Protein AF-A0A6H5J079-F1 (afdb_monomer)

Radius of gyration: 36.98 Å; Cα contacts (8 Å, |Δi|>4): 69; chains: 1; bounding box: 85×87×98 Å

Structure (mmCIF, N/CA/C/O backbone):
data_AF-A0A6H5J079-F1
#
_entry.id   AF-A0A6H5J079-F1
#
loop_
_atom_site.group_PDB
_atom_site.id
_atom_site.type_symbol
_atom_site.label_atom_id
_atom_site.label_alt_id
_atom_site.label_comp_id
_atom_site.label_asym_id
_atom_site.label_entity_id
_atom_site.label_seq_id
_atom_site.pdbx_PDB_ins_code
_atom_site.Cartn_x
_atom_site.Cartn_y
_atom_site.Cartn_z
_atom_site.occupancy
_atom_site.B_iso_or_equiv
_atom_site.auth_seq_id
_atom_site.auth_comp_id
_atom_site.auth_asym_id
_atom_site.auth_atom_id
_atom_site.pdbx_PDB_model_num
ATOM 1 N N . MET A 1 1 ? 3.735 47.997 16.582 1.00 57.50 1 MET A N 1
ATOM 2 C CA . MET A 1 1 ? 2.254 47.882 16.625 1.00 57.50 1 MET A CA 1
ATOM 3 C C . MET A 1 1 ? 1.592 47.635 15.259 1.00 57.50 1 MET A C 1
ATOM 5 O O . MET A 1 1 ? 0.984 46.585 15.095 1.00 57.50 1 MET A O 1
ATOM 9 N N . LYS A 1 2 ? 1.710 48.516 14.246 1.00 65.25 2 LYS A N 1
ATOM 10 C CA . LYS A 1 2 ? 1.003 48.336 12.948 1.00 65.25 2 LYS A CA 1
ATOM 11 C C . LYS A 1 2 ? 1.439 47.095 12.139 1.00 65.25 2 LYS A C 1
ATOM 13 O O . LYS A 1 2 ? 0.600 46.456 11.513 1.00 65.25 2 LYS A O 1
ATOM 18 N N . LYS A 1 3 ? 2.722 46.709 12.196 1.00 67.12 3 LYS A N 1
ATOM 19 C CA . LYS A 1 3 ? 3.236 45.495 11.524 1.00 67.12 3 LYS A CA 1
ATOM 20 C C . LYS A 1 3 ? 2.693 44.194 12.140 1.00 67.12 3 LYS A C 1
ATOM 22 O O . LYS A 1 3 ? 2.337 43.286 11.398 1.00 67.12 3 LYS A O 1
ATOM 27 N N . LEU A 1 4 ? 2.525 44.156 13.466 1.00 76.06 4 LEU A N 1
ATOM 28 C CA . LEU A 1 4 ? 2.004 42.988 14.188 1.00 76.06 4 LEU A CA 1
ATOM 29 C C . LEU A 1 4 ? 0.531 42.715 13.833 1.00 76.06 4 LEU A C 1
ATOM 31 O O . LEU A 1 4 ? 0.163 41.592 13.505 1.00 76.06 4 LEU A O 1
ATOM 35 N N . LYS A 1 5 ? -0.294 43.773 13.768 1.00 87.94 5 LYS A N 1
ATOM 36 C CA . LYS A 1 5 ? -1.701 43.664 13.341 1.00 87.94 5 LYS A CA 1
ATOM 37 C C . LYS A 1 5 ? -1.841 43.169 11.893 1.00 87.94 5 LYS A C 1
ATOM 39 O O . LYS A 1 5 ? -2.791 42.456 11.580 1.00 87.94 5 LYS A O 1
ATOM 44 N N . LYS A 1 6 ? -0.890 43.507 11.011 1.00 87.19 6 LYS A N 1
ATOM 45 C CA . LYS A 1 6 ? -0.885 43.042 9.612 1.00 87.19 6 LYS A CA 1
ATOM 46 C C . LYS A 1 6 ? -0.548 41.550 9.505 1.00 87.19 6 LYS A C 1
ATOM 48 O O . LYS A 1 6 ? -1.212 40.848 8.748 1.00 87.19 6 LYS A O 1
ATOM 53 N N . GLN A 1 7 ? 0.415 41.057 10.288 1.00 85.69 7 GLN A N 1
ATOM 54 C CA . GLN A 1 7 ? 0.739 39.624 10.341 1.00 85.69 7 GLN A CA 1
ATOM 55 C C . GLN A 1 7 ? -0.399 38.791 10.944 1.00 85.69 7 GLN A C 1
ATOM 57 O O . GLN A 1 7 ? -0.754 37.753 10.389 1.00 85.69 7 GLN A O 1
ATOM 62 N N . GLN A 1 8 ? -1.041 39.275 12.010 1.00 87.88 8 GLN A N 1
ATOM 63 C CA . GLN A 1 8 ? -2.153 3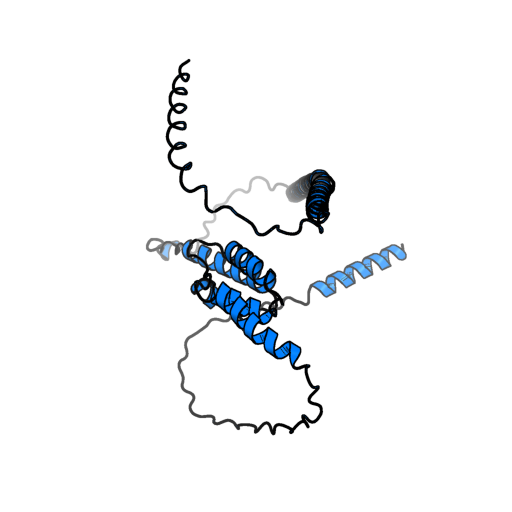8.562 12.645 1.00 87.88 8 GLN A CA 1
ATOM 64 C C . GLN A 1 8 ? -3.369 38.432 11.709 1.00 87.88 8 GLN A C 1
ATOM 66 O O . GLN A 1 8 ? -3.991 37.373 11.640 1.00 87.88 8 GLN A O 1
ATOM 71 N N . LYS A 1 9 ? -3.653 39.467 10.903 1.00 85.31 9 LYS A N 1
ATOM 72 C CA . LYS A 1 9 ? -4.731 39.431 9.900 1.00 85.31 9 LYS A CA 1
ATOM 73 C C . LYS A 1 9 ? -4.442 38.446 8.755 1.00 85.31 9 LYS A C 1
ATOM 75 O O . LYS A 1 9 ? -5.361 37.790 8.275 1.00 85.31 9 LYS A O 1
ATOM 80 N N . GLN A 1 10 ? -3.177 38.293 8.349 1.00 85.12 10 GLN A N 1
ATOM 81 C CA . GLN A 1 10 ? -2.785 37.310 7.328 1.00 85.12 10 GLN A CA 1
ATOM 82 C C . GLN A 1 10 ? -2.876 35.862 7.834 1.00 85.12 10 GLN A C 1
ATOM 84 O O . GLN A 1 10 ? -3.265 34.977 7.073 1.00 85.12 10 GLN A O 1
ATOM 89 N N . LEU A 1 11 ? -2.575 35.620 9.113 1.00 78.94 11 LEU A N 1
ATOM 90 C CA . LEU A 1 11 ? -2.734 34.304 9.743 1.00 78.94 11 LEU A CA 1
ATOM 91 C C . LEU A 1 11 ? -4.209 33.889 9.846 1.00 78.94 11 LEU A C 1
ATOM 93 O O . LEU A 1 11 ? -4.550 32.771 9.462 1.00 78.94 11 LEU A O 1
ATOM 97 N N . GLN A 1 12 ? -5.097 34.803 10.253 1.00 79.81 12 GLN A N 1
ATOM 98 C CA . GLN A 1 12 ? -6.540 34.525 10.290 1.00 79.81 12 GLN A CA 1
ATOM 99 C C . GLN A 1 12 ? -7.116 34.247 8.893 1.00 79.81 12 GLN A C 1
ATOM 101 O O . GLN A 1 12 ? -7.921 33.335 8.722 1.00 79.81 12 GLN A O 1
ATOM 106 N N . GLN A 1 13 ? -6.655 34.964 7.862 1.00 77.38 13 GLN A N 1
ATOM 107 C CA . GLN A 1 13 ? -7.138 34.754 6.495 1.00 77.38 13 GLN A CA 1
ATOM 108 C C . GLN A 1 13 ? -6.711 33.396 5.907 1.00 77.38 13 GLN A C 1
ATOM 110 O O . GLN A 1 13 ? -7.455 32.813 5.117 1.00 77.38 13 GLN A O 1
ATOM 115 N N . LYS A 1 14 ? -5.552 32.855 6.314 1.00 70.94 14 LYS A N 1
ATOM 116 C CA . LYS A 1 14 ? -5.128 31.501 5.922 1.00 70.94 14 LYS A CA 1
ATOM 117 C C . LYS A 1 14 ? -5.949 30.409 6.615 1.00 70.94 14 LYS A C 1
ATOM 119 O O . LYS A 1 14 ? -6.278 29.418 5.970 1.00 70.94 14 LYS A O 1
ATOM 124 N N . GLN A 1 15 ? -6.349 30.606 7.874 1.00 69.94 15 GLN A N 1
ATOM 125 C CA . GLN A 1 15 ? -7.169 29.626 8.599 1.00 69.94 15 GLN A CA 1
ATOM 126 C C . GLN A 1 15 ? -8.599 29.510 8.046 1.00 69.94 15 GLN A C 1
ATOM 128 O O . GLN A 1 15 ? -9.138 28.407 7.991 1.00 69.94 15 GLN A O 1
ATOM 133 N N . CYS A 1 16 ? -9.190 30.596 7.532 1.00 66.12 16 CYS A N 1
ATOM 134 C CA . CYS A 1 16 ? -10.531 30.538 6.936 1.00 66.12 16 CYS A CA 1
ATOM 135 C C . CYS A 1 16 ? -10.587 29.784 5.594 1.00 66.12 16 CYS A C 1
ATOM 137 O O . CYS A 1 16 ? -11.640 29.264 5.238 1.00 66.12 16 CYS A O 1
ATOM 139 N N . ARG A 1 17 ? -9.473 29.677 4.853 1.00 54.88 17 ARG A N 1
ATOM 140 C CA . ARG A 1 17 ? -9.434 28.923 3.584 1.00 54.88 17 ARG A CA 1
ATOM 141 C C . ARG A 1 17 ? -9.309 27.410 3.769 1.00 54.88 17 ARG A C 1
ATOM 143 O O . ARG A 1 17 ? -9.678 26.676 2.864 1.00 54.88 17 ARG A O 1
ATOM 150 N N . SER A 1 18 ? -8.855 26.939 4.931 1.00 52.38 18 SER A N 1
ATOM 151 C CA . SER A 1 18 ? -8.667 25.502 5.178 1.00 52.38 18 SER A CA 1
ATOM 152 C C . SER A 1 18 ? -9.947 24.762 5.584 1.00 52.38 18 SER A C 1
ATOM 154 O O . SER A 1 18 ? -9.935 23.538 5.659 1.00 52.38 18 SER A O 1
ATOM 156 N N . ARG A 1 19 ? -11.043 25.476 5.873 1.00 49.09 19 ARG A N 1
ATOM 157 C CA . ARG A 1 19 ? -12.254 24.901 6.487 1.00 49.09 19 ARG A CA 1
ATOM 158 C C . ARG A 1 19 ? -13.436 24.741 5.519 1.00 49.09 19 ARG A C 1
ATOM 160 O O . ARG A 1 19 ? -14.513 24.348 5.944 1.00 49.09 19 ARG A O 1
ATOM 167 N N . ALA A 1 20 ? -13.238 25.019 4.228 1.00 47.94 20 ALA A N 1
ATOM 168 C CA . ALA A 1 20 ? -14.285 24.964 3.200 1.00 47.94 20 ALA A CA 1
ATOM 169 C C . ALA A 1 20 ? -14.305 23.657 2.370 1.00 47.94 20 ALA A C 1
ATOM 171 O O . ALA A 1 20 ? -14.994 23.600 1.359 1.00 47.94 20 ALA A O 1
ATOM 172 N N . GLY A 1 21 ? -13.557 22.619 2.765 1.00 49.97 21 GLY A N 1
ATOM 173 C CA . GLY A 1 21 ? -13.346 21.412 1.949 1.00 49.97 21 GLY A CA 1
ATOM 174 C C . GLY A 1 21 ? -13.838 20.086 2.535 1.00 49.97 21 GLY A C 1
ATOM 175 O O . GLY A 1 21 ? -13.385 19.048 2.072 1.00 49.97 21 GLY A O 1
ATOM 176 N N . PHE A 1 22 ? -14.707 20.079 3.551 1.00 43.41 22 PHE A N 1
ATOM 177 C CA . PHE A 1 22 ? -15.207 18.825 4.134 1.00 43.41 22 PHE A CA 1
ATOM 178 C C . PHE A 1 22 ? -16.724 18.889 4.344 1.00 43.41 22 PHE A C 1
ATOM 180 O O . PHE A 1 22 ? -17.221 19.139 5.441 1.00 43.41 22 PHE A O 1
ATOM 187 N N . VAL A 1 23 ? -17.466 18.720 3.248 1.00 46.00 23 VAL A N 1
ATOM 188 C CA . VAL A 1 23 ? -18.895 18.396 3.292 1.00 46.00 23 VAL A CA 1
ATOM 189 C C . VAL A 1 23 ? -18.983 16.888 3.500 1.00 46.00 23 VAL A C 1
ATOM 191 O O . VAL A 1 23 ? -18.760 16.109 2.579 1.00 46.00 23 VAL A O 1
ATOM 194 N N . VAL A 1 24 ? -19.249 16.484 4.740 1.00 47.09 24 VAL A N 1
ATOM 195 C CA . VAL A 1 24 ? -19.566 15.100 5.098 1.00 47.09 24 VAL A CA 1
ATOM 196 C C . VAL A 1 24 ? -20.945 14.784 4.530 1.00 47.09 24 VAL A C 1
ATOM 198 O O . VAL A 1 24 ? -21.949 15.320 4.998 1.00 47.09 24 VAL A O 1
ATOM 201 N N . GLY A 1 25 ? -20.982 13.935 3.504 1.00 43.00 25 GLY A N 1
ATOM 202 C CA . GLY A 1 25 ? -22.205 13.298 3.035 1.00 43.00 25 GLY A CA 1
ATOM 203 C C . GLY A 1 25 ? -22.755 12.391 4.131 1.00 43.00 25 GLY A C 1
ATOM 204 O O . GLY A 1 25 ? -22.114 11.427 4.542 1.00 43.00 25 GLY A O 1
ATOM 205 N N . THR A 1 26 ? -23.935 12.729 4.629 1.00 44.62 26 THR A N 1
ATOM 206 C CA . THR A 1 26 ? -24.733 11.899 5.522 1.00 44.62 26 THR A CA 1
ATOM 207 C C . THR A 1 26 ? -25.231 10.676 4.754 1.00 44.62 26 THR A C 1
ATOM 209 O O . THR A 1 26 ? -25.984 10.795 3.791 1.00 44.62 26 THR A O 1
ATOM 212 N N . VAL A 1 27 ? -24.807 9.479 5.168 1.00 47.72 27 VAL A N 1
ATOM 213 C CA . VAL A 1 27 ? -25.347 8.219 4.644 1.00 47.72 27 VAL A CA 1
ATOM 214 C C . VAL A 1 27 ? -26.742 8.027 5.231 1.00 47.72 27 VAL A C 1
ATOM 216 O O . VAL A 1 27 ? -26.915 7.723 6.412 1.00 47.72 27 VAL A O 1
ATOM 219 N N . GLY A 1 28 ? -27.744 8.276 4.392 1.00 40.62 28 GLY A N 1
ATOM 220 C CA . GLY A 1 28 ? -29.142 7.983 4.652 1.00 40.62 28 GLY A CA 1
ATOM 221 C C . GLY A 1 28 ? -29.410 6.480 4.602 1.00 40.62 28 GLY A C 1
ATOM 222 O O . GLY A 1 28 ? -29.143 5.816 3.606 1.00 40.62 28 GLY A O 1
ATOM 223 N N . ARG A 1 29 ? -29.938 5.981 5.720 1.00 42.78 29 ARG A N 1
ATOM 224 C CA . ARG A 1 29 ? -30.977 4.952 5.871 1.00 42.78 29 ARG A CA 1
ATOM 225 C C . ARG A 1 29 ? -31.496 4.370 4.534 1.00 42.78 29 ARG A C 1
ATOM 227 O O . ARG A 1 29 ? -32.332 4.986 3.882 1.00 42.78 29 ARG A O 1
ATOM 234 N N . VAL A 1 30 ? -31.041 3.170 4.167 1.00 43.56 30 VAL A N 1
ATOM 235 C CA . VAL A 1 30 ? -31.645 2.369 3.089 1.00 43.56 30 VAL A CA 1
ATOM 236 C C . VAL A 1 30 ? -32.846 1.638 3.681 1.00 43.56 30 VAL A C 1
ATOM 238 O O . VAL A 1 30 ? -32.690 0.677 4.430 1.00 43.56 30 VAL A O 1
ATOM 241 N N . GLY A 1 31 ? -34.033 2.176 3.408 1.00 37.47 31 GLY A N 1
ATOM 242 C CA . GLY A 1 31 ? -35.308 1.489 3.564 1.00 37.47 31 GLY A CA 1
ATOM 243 C C . GLY A 1 31 ? -35.706 0.851 2.238 1.00 37.47 31 GLY A C 1
ATOM 244 O O . GLY A 1 31 ? -35.466 1.418 1.173 1.00 37.47 31 GLY A O 1
ATOM 245 N N . GLU A 1 32 ? -36.272 -0.344 2.346 1.00 51.03 32 GLU A N 1
ATOM 246 C CA . GLU A 1 32 ? -36.963 -1.093 1.304 1.00 51.03 32 GLU A CA 1
ATOM 247 C C . GLU A 1 32 ? -37.939 -0.222 0.508 1.00 51.03 32 GLU A C 1
ATOM 249 O O . GLU A 1 32 ? -38.788 0.435 1.099 1.00 51.03 32 GLU A O 1
ATOM 254 N N . GLU A 1 33 ? -37.892 -0.306 -0.823 1.00 47.03 33 GLU A N 1
ATOM 255 C CA . GLU A 1 33 ? -39.103 -0.223 -1.643 1.00 47.03 33 GLU A CA 1
ATOM 256 C C . GLU A 1 33 ? -38.846 -0.819 -3.034 1.00 47.03 33 GLU A C 1
ATOM 258 O O . GLU A 1 33 ? -38.151 -0.265 -3.885 1.00 47.03 33 GLU A O 1
ATOM 263 N N . TYR A 1 34 ? -39.416 -2.006 -3.246 1.00 47.12 34 TYR A N 1
ATOM 264 C CA . TYR A 1 34 ? -39.642 -2.585 -4.561 1.00 47.12 34 TYR A CA 1
ATOM 265 C C . TYR A 1 34 ? -40.837 -1.874 -5.199 1.00 47.12 34 TYR A C 1
ATOM 267 O O . TYR A 1 34 ? -41.971 -2.092 -4.777 1.00 47.12 34 TYR A O 1
ATOM 275 N N . ALA A 1 35 ? -40.620 -1.102 -6.261 1.00 42.94 35 ALA A N 1
ATOM 276 C CA . ALA A 1 35 ? -41.693 -0.757 -7.186 1.00 42.94 35 ALA A CA 1
ATOM 277 C C . ALA A 1 35 ? -41.154 -0.480 -8.595 1.00 42.94 35 ALA A C 1
ATOM 279 O O . ALA A 1 35 ? -40.365 0.431 -8.823 1.00 42.94 35 ALA A O 1
ATOM 280 N N . ARG A 1 36 ? -41.610 -1.339 -9.512 1.00 50.34 36 ARG A N 1
ATOM 281 C CA . ARG A 1 36 ? -41.818 -1.155 -10.956 1.00 50.34 36 ARG A CA 1
ATOM 282 C C . ARG A 1 36 ? -41.535 0.254 -11.487 1.00 50.34 36 ARG A C 1
ATOM 284 O O . ARG A 1 36 ? -42.188 1.201 -11.068 1.00 50.34 36 ARG A O 1
ATOM 291 N N . ASN A 1 37 ? -40.712 0.338 -12.528 1.00 45.97 37 ASN A N 1
ATOM 292 C CA . ASN A 1 37 ? -40.954 1.299 -13.597 1.00 45.97 37 ASN A CA 1
ATOM 293 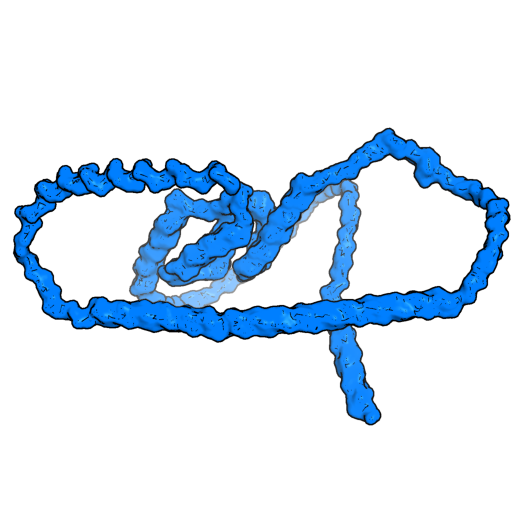C C . ASN A 1 37 ? -40.588 0.690 -14.947 1.00 45.97 37 ASN A C 1
ATOM 295 O O . ASN A 1 37 ? -39.429 0.406 -15.251 1.00 45.97 37 ASN A O 1
ATOM 299 N N . ASP A 1 38 ? -41.648 0.473 -15.712 1.00 42.94 38 ASP A N 1
ATOM 300 C CA . ASP A 1 38 ? -41.657 0.163 -17.124 1.00 42.94 38 ASP A CA 1
ATOM 301 C C . ASP A 1 38 ? -41.084 1.325 -17.947 1.00 42.94 38 ASP A C 1
ATOM 303 O O . ASP A 1 38 ? -41.284 2.497 -17.637 1.00 42.94 38 ASP A O 1
ATOM 307 N N . GLY A 1 39 ? -40.405 0.957 -19.033 1.00 50.22 39 GLY A N 1
ATOM 308 C CA . GLY A 1 39 ? -40.430 1.655 -20.318 1.00 50.22 39 GLY A CA 1
ATOM 309 C C . GLY A 1 39 ? -40.244 3.173 -20.333 1.00 50.22 39 GLY A C 1
ATOM 310 O O . GLY A 1 39 ? -41.212 3.919 -20.436 1.00 50.22 39 GLY A O 1
ATOM 311 N N . ALA A 1 40 ? -38.995 3.618 -20.460 1.00 44.78 40 ALA A N 1
ATOM 312 C CA . ALA A 1 40 ? -38.692 4.889 -21.112 1.00 44.78 40 ALA A CA 1
ATOM 313 C C . ALA A 1 40 ? -37.536 4.689 -22.097 1.00 44.78 40 ALA A C 1
ATOM 315 O O . ALA A 1 40 ? -36.358 4.734 -21.744 1.00 44.78 40 ALA A O 1
ATOM 316 N N . ALA A 1 41 ? -37.906 4.418 -23.349 1.00 49.41 41 ALA A N 1
ATOM 317 C CA . ALA A 1 41 ? -37.029 4.541 -24.500 1.00 49.41 41 ALA A CA 1
ATOM 318 C C . ALA A 1 41 ? -36.662 6.023 -24.660 1.00 49.41 41 ALA A C 1
ATOM 320 O O . ALA A 1 41 ? -37.462 6.810 -25.155 1.00 49.41 41 ALA A O 1
ATOM 321 N N . ALA A 1 42 ? -35.476 6.403 -24.190 1.00 45.34 42 ALA A N 1
ATOM 322 C CA . ALA A 1 42 ? -34.912 7.724 -24.416 1.00 45.34 42 ALA A CA 1
ATOM 323 C C . ALA A 1 42 ? -33.862 7.642 -25.531 1.00 45.34 42 ALA A C 1
ATOM 325 O O . ALA A 1 42 ? -32.845 6.961 -25.402 1.00 45.34 42 ALA A O 1
ATOM 326 N N . ASP A 1 43 ? -34.205 8.303 -26.634 1.00 43.97 43 ASP A N 1
ATOM 327 C CA . ASP A 1 43 ? -33.368 8.875 -27.685 1.00 43.97 43 ASP A CA 1
ATOM 328 C C . ASP A 1 43 ? -31.876 8.520 -27.672 1.00 43.97 43 ASP A C 1
ATOM 330 O O . ASP A 1 43 ? -31.056 9.087 -26.946 1.00 43.97 43 ASP A O 1
ATOM 334 N N . ARG A 1 44 ? -31.508 7.646 -28.612 1.00 44.59 44 ARG A N 1
ATOM 335 C CA . ARG A 1 44 ? -30.155 7.600 -29.164 1.00 44.59 44 ARG A CA 1
ATOM 336 C C . ARG A 1 44 ? -29.908 8.912 -29.905 1.00 44.59 44 ARG A C 1
ATOM 338 O O . ARG A 1 44 ? -30.330 9.071 -31.045 1.00 44.59 44 ARG A O 1
ATOM 345 N N . GLN A 1 45 ? -29.215 9.843 -29.259 1.00 45.78 45 GLN A N 1
ATOM 346 C CA . GLN A 1 45 ? -28.524 10.911 -29.969 1.00 45.78 45 GLN A CA 1
ATOM 347 C C . GLN A 1 45 ? -27.432 10.280 -30.836 1.00 45.78 45 GLN A C 1
ATOM 349 O O . GLN A 1 45 ? -26.406 9.816 -30.336 1.00 45.78 45 GLN A O 1
ATOM 354 N N . ASP A 1 46 ? -27.686 10.253 -32.142 1.00 40.38 46 ASP A N 1
ATOM 355 C CA . ASP A 1 46 ? -26.685 10.024 -33.174 1.00 40.38 46 ASP A CA 1
ATOM 356 C C . ASP A 1 46 ? -25.602 11.105 -33.059 1.00 40.38 46 ASP A C 1
ATOM 358 O O . ASP A 1 46 ? -25.720 12.216 -33.584 1.00 40.38 46 ASP A O 1
ATOM 362 N N . CYS A 1 47 ? -24.519 10.771 -32.356 1.00 35.91 47 CYS A N 1
ATOM 363 C CA . CYS A 1 47 ? -23.253 11.477 -32.466 1.00 35.91 47 CYS A CA 1
ATOM 364 C C . CYS A 1 47 ? -22.742 11.278 -33.892 1.00 35.91 47 CYS A C 1
ATOM 366 O O . CYS A 1 47 ? -22.033 10.318 -34.195 1.00 35.91 47 CYS A O 1
ATOM 368 N N . SER A 1 48 ? -23.141 12.193 -34.771 1.00 39.50 48 SER A N 1
ATOM 369 C CA . SER A 1 48 ? -22.551 12.376 -36.087 1.00 39.50 48 SER A CA 1
ATOM 370 C C . SER A 1 48 ? -21.057 12.613 -35.889 1.00 39.50 48 SER A C 1
ATOM 372 O O . SER A 1 48 ? -20.629 13.689 -35.478 1.00 39.50 48 SER A O 1
ATOM 374 N N . VAL A 1 49 ? -20.275 11.557 -36.100 1.00 45.25 49 VAL A N 1
ATOM 375 C CA . VAL A 1 49 ? -18.818 11.593 -36.129 1.00 45.25 49 VAL A CA 1
ATOM 376 C C . VAL A 1 49 ? -18.438 12.512 -37.281 1.00 45.25 49 VAL A C 1
ATOM 378 O O . VAL A 1 49 ? -18.528 12.121 -38.446 1.00 45.25 49 VAL A O 1
ATOM 381 N N . GLU A 1 50 ? -18.050 13.748 -36.964 1.00 44.28 50 GLU A N 1
ATOM 382 C CA . GLU A 1 50 ? -17.347 14.598 -37.914 1.00 44.28 50 GLU A CA 1
ATOM 383 C C . GLU A 1 50 ? -16.144 13.807 -38.427 1.00 44.28 50 GLU A C 1
ATOM 385 O O . GLU A 1 50 ? -15.241 13.432 -37.673 1.00 44.28 50 GLU A O 1
ATOM 390 N N . GLN A 1 51 ? -16.180 13.491 -39.720 1.00 46.84 51 GLN A N 1
ATOM 391 C CA . GLN A 1 51 ? -15.079 12.890 -40.450 1.00 46.84 51 GLN A CA 1
ATOM 392 C C . GLN A 1 51 ? -13.911 13.877 -40.428 1.00 46.84 51 GLN A C 1
ATOM 394 O O . GLN A 1 51 ? -13.756 14.704 -41.323 1.00 46.84 51 GLN A O 1
ATOM 399 N N . MET A 1 52 ? -13.091 13.813 -39.380 1.00 47.69 52 MET A N 1
ATOM 400 C CA . MET A 1 52 ? -11.809 14.495 -39.372 1.00 47.69 52 MET A CA 1
ATOM 401 C C . MET A 1 52 ? -10.917 13.851 -40.430 1.00 47.69 52 MET A C 1
ATOM 403 O O . MET A 1 52 ? -10.576 12.668 -40.363 1.00 47.69 52 MET A O 1
ATOM 407 N N . ASP A 1 53 ? -10.559 14.665 -41.418 1.00 48.38 53 ASP A N 1
ATOM 408 C CA . ASP A 1 53 ? -9.600 14.380 -42.474 1.00 48.38 53 ASP A CA 1
ATOM 409 C C . ASP A 1 53 ? -8.301 13.788 -41.895 1.00 48.38 53 ASP A C 1
ATOM 411 O O . ASP A 1 53 ? -7.416 14.488 -41.402 1.00 48.38 53 ASP A O 1
ATOM 415 N N . THR A 1 54 ? -8.135 12.470 -42.018 1.00 54.62 54 THR A N 1
ATOM 416 C CA . THR A 1 54 ? -6.921 11.725 -41.629 1.00 54.62 54 THR A CA 1
ATOM 417 C C . THR A 1 54 ? -5.756 11.915 -42.613 1.00 54.62 54 THR A C 1
ATOM 419 O O . THR A 1 54 ? -4.775 11.169 -42.613 1.00 54.62 54 THR A O 1
ATOM 422 N N . ARG A 1 55 ? -5.791 12.962 -43.447 1.00 48.19 55 ARG A N 1
ATOM 423 C CA . ARG A 1 55 ? -4.806 13.239 -44.508 1.00 48.19 55 ARG A CA 1
ATOM 424 C C . ARG A 1 55 ? -3.522 13.912 -44.017 1.00 48.19 55 ARG A C 1
ATOM 426 O O . ARG A 1 55 ? -2.934 14.721 -44.726 1.00 48.19 55 ARG A O 1
ATOM 433 N N . LYS A 1 56 ? -3.042 13.548 -42.831 1.00 52.09 56 LYS A N 1
ATOM 434 C CA . LYS A 1 56 ? -1.631 13.695 -42.436 1.00 52.09 56 LYS A CA 1
ATOM 435 C C . LYS A 1 56 ? -1.220 12.463 -41.636 1.00 52.09 56 LYS A C 1
ATOM 437 O O . LYS A 1 56 ? -0.860 12.547 -40.470 1.00 52.09 56 LYS A O 1
ATOM 442 N N . SER A 1 57 ? -1.306 11.300 -42.284 1.00 49.88 57 SER A N 1
ATOM 443 C CA . SER A 1 57 ? -0.655 10.068 -41.840 1.00 49.88 57 SER A CA 1
ATOM 444 C C . SER A 1 57 ? 0.855 10.298 -41.856 1.00 49.88 57 SER A C 1
ATOM 446 O O . SER A 1 57 ? 1.528 10.016 -42.848 1.00 49.88 57 SER A O 1
ATOM 448 N N . THR A 1 58 ? 1.379 10.856 -40.767 1.00 55.03 58 THR A N 1
ATOM 449 C CA . THR A 1 58 ? 2.805 10.902 -40.459 1.00 55.03 58 THR A CA 1
ATOM 450 C C . THR A 1 58 ? 3.333 9.484 -40.638 1.00 55.03 58 THR A C 1
ATOM 452 O O . THR A 1 58 ? 2.964 8.588 -39.881 1.00 55.03 58 THR A O 1
ATOM 455 N N . GLN A 1 59 ? 4.108 9.242 -41.699 1.00 48.62 59 GLN A N 1
ATOM 456 C CA . GLN A 1 59 ? 4.735 7.948 -41.939 1.00 48.62 59 GLN A CA 1
ATOM 457 C C . GLN A 1 59 ? 5.646 7.648 -40.749 1.00 48.62 59 GLN A C 1
ATOM 459 O O . GLN A 1 59 ? 6.770 8.138 -40.675 1.00 48.62 59 GLN A O 1
ATOM 464 N N . ILE A 1 60 ? 5.145 6.860 -39.798 1.00 54.09 60 ILE A N 1
ATOM 465 C CA . ILE A 1 60 ? 5.968 6.286 -38.741 1.00 54.09 60 ILE A CA 1
ATOM 466 C C . ILE A 1 60 ? 6.991 5.394 -39.460 1.00 54.09 60 ILE A C 1
ATOM 468 O O . ILE A 1 60 ? 6.583 4.488 -40.197 1.00 54.09 60 ILE A O 1
ATOM 472 N N . PRO A 1 61 ? 8.304 5.647 -39.314 1.00 54.16 61 PRO A N 1
ATOM 473 C CA . PRO A 1 61 ? 9.330 4.890 -40.017 1.00 54.16 61 PRO A CA 1
ATOM 474 C C . PRO A 1 61 ? 9.154 3.391 -39.762 1.00 54.16 61 PRO A C 1
ATOM 476 O O . PRO A 1 61 ? 9.108 2.953 -38.611 1.00 54.16 61 PRO A O 1
ATOM 479 N N . GLN A 1 62 ? 9.089 2.585 -40.827 1.00 53.41 62 GLN A N 1
ATOM 480 C CA . GLN A 1 62 ? 8.800 1.144 -40.738 1.00 53.41 62 GLN A CA 1
ATOM 481 C C . GLN A 1 62 ? 9.771 0.355 -39.836 1.00 53.41 62 GLN A C 1
ATOM 483 O O . GLN A 1 62 ? 9.435 -0.742 -39.393 1.00 53.41 62 GLN A O 1
ATOM 488 N N . ARG A 1 63 ? 10.939 0.920 -39.494 1.00 54.03 63 ARG A N 1
ATOM 489 C CA . ARG A 1 63 ? 11.876 0.344 -38.516 1.00 54.03 63 ARG A CA 1
ATOM 490 C C . ARG A 1 63 ? 11.298 0.209 -37.103 1.00 54.03 63 ARG A C 1
ATOM 492 O O . ARG A 1 63 ? 11.704 -0.708 -36.404 1.00 54.03 63 ARG A O 1
ATOM 499 N N . TYR A 1 64 ? 10.338 1.040 -36.695 1.00 53.47 64 TYR A N 1
ATOM 500 C CA . TYR A 1 64 ? 9.718 0.917 -35.366 1.00 53.47 64 TYR A CA 1
ATOM 501 C C . TYR A 1 64 ? 8.654 -0.186 -35.294 1.00 53.47 64 TYR A C 1
ATOM 503 O O . TYR A 1 64 ? 8.347 -0.674 -34.212 1.00 53.47 64 TYR A O 1
ATOM 511 N N . ARG A 1 65 ? 8.114 -0.629 -36.438 1.00 53.62 65 ARG A N 1
ATOM 512 C CA . ARG A 1 65 ? 7.021 -1.612 -36.473 1.00 53.62 65 ARG A CA 1
ATOM 513 C C . ARG A 1 65 ? 7.488 -3.052 -36.244 1.00 53.62 65 ARG A C 1
ATOM 515 O O . ARG A 1 65 ? 6.745 -3.826 -35.658 1.00 53.62 65 ARG A O 1
ATOM 522 N N . ARG A 1 66 ? 8.709 -3.410 -36.671 1.00 54.25 66 ARG A N 1
ATOM 523 C CA . ARG A 1 66 ? 9.282 -4.750 -36.419 1.00 54.25 66 ARG A CA 1
ATOM 524 C C . ARG A 1 66 ? 9.671 -4.963 -34.959 1.00 54.25 66 ARG A C 1
ATOM 526 O O . ARG A 1 66 ? 9.442 -6.043 -34.438 1.00 54.25 66 ARG A O 1
ATOM 533 N N . ASN A 1 67 ? 10.148 -3.919 -34.285 1.00 54.91 67 ASN A N 1
ATOM 534 C CA . ASN A 1 67 ? 10.566 -4.030 -32.888 1.00 54.91 67 ASN A CA 1
ATOM 535 C C . ASN A 1 67 ? 9.375 -4.131 -31.920 1.00 54.91 67 ASN A C 1
ATOM 537 O O . ASN A 1 67 ? 9.544 -4.646 -30.826 1.00 54.91 67 ASN A O 1
ATOM 541 N N . SER A 1 68 ? 8.179 -3.670 -32.310 1.00 58.38 68 SER A N 1
ATOM 542 C CA . SER A 1 68 ? 6.975 -3.752 -31.465 1.00 58.38 68 SER A CA 1
ATOM 543 C C . SER A 1 68 ? 6.489 -5.191 -31.277 1.00 58.38 68 SER A C 1
ATOM 545 O O . SER A 1 68 ? 6.092 -5.549 -30.178 1.00 58.38 68 SER A O 1
ATOM 547 N N . ALA A 1 69 ? 6.554 -6.027 -32.318 1.00 62.47 69 ALA A N 1
ATOM 548 C CA . ALA A 1 69 ? 6.098 -7.418 -32.243 1.00 62.47 69 ALA A CA 1
ATOM 549 C C . ALA A 1 69 ? 7.053 -8.298 -31.413 1.00 62.47 69 ALA A C 1
ATOM 551 O O . ALA A 1 69 ? 6.608 -9.059 -30.565 1.00 62.47 69 ALA A O 1
ATOM 552 N N . GLU A 1 70 ? 8.370 -8.136 -31.580 1.00 62.09 70 GLU A N 1
ATOM 553 C CA . GLU A 1 70 ? 9.377 -8.863 -30.780 1.00 62.09 70 GLU A CA 1
ATOM 554 C C . GLU A 1 70 ? 9.380 -8.430 -29.300 1.00 62.09 70 GLU A C 1
ATOM 556 O O . GLU A 1 70 ? 9.689 -9.206 -28.392 1.00 62.09 70 GLU A O 1
ATOM 561 N N . MET A 1 71 ? 9.011 -7.175 -29.051 1.00 63.38 71 MET A N 1
ATOM 562 C CA . MET A 1 71 ? 8.838 -6.604 -27.722 1.00 63.38 71 MET A CA 1
ATOM 563 C C . MET A 1 71 ? 7.552 -7.104 -27.060 1.00 63.38 71 MET A C 1
ATOM 565 O O . MET A 1 71 ? 7.588 -7.485 -25.892 1.00 63.38 71 MET A O 1
ATOM 569 N N . GLU A 1 72 ? 6.442 -7.152 -27.798 1.00 63.25 72 GLU A N 1
ATOM 570 C CA . GLU A 1 72 ? 5.214 -7.806 -27.346 1.00 63.25 72 GLU A CA 1
ATOM 571 C C . GLU A 1 72 ? 5.480 -9.272 -27.013 1.00 63.25 72 GLU A C 1
ATOM 573 O O . GLU A 1 72 ? 5.036 -9.717 -25.964 1.00 63.25 72 GLU A O 1
ATOM 578 N N . ASP A 1 73 ? 6.286 -9.983 -27.807 1.00 66.00 73 ASP A N 1
ATOM 579 C CA . ASP A 1 73 ? 6.665 -11.370 -27.536 1.00 66.00 73 ASP A CA 1
ATOM 580 C C . ASP A 1 73 ? 7.597 -11.527 -26.326 1.00 66.00 73 ASP A C 1
ATOM 582 O O . ASP A 1 73 ? 7.450 -12.499 -25.595 1.00 66.00 73 ASP A O 1
ATOM 586 N N . SER A 1 74 ? 8.498 -10.579 -26.043 1.00 62.47 74 SER A N 1
ATOM 587 C CA . SER A 1 74 ? 9.351 -10.617 -24.837 1.00 62.47 74 SER A CA 1
ATOM 588 C C . SER A 1 74 ? 8.584 -10.280 -23.557 1.00 62.47 74 SER A C 1
ATOM 590 O O . SER A 1 74 ? 8.773 -10.930 -22.529 1.00 62.47 74 SER A O 1
ATOM 592 N N . VAL A 1 75 ? 7.689 -9.288 -23.612 1.00 61.78 75 VAL A N 1
ATOM 593 C CA . VAL A 1 75 ? 6.762 -8.970 -22.512 1.00 61.78 75 VAL A CA 1
ATOM 594 C C . VAL A 1 75 ? 5.799 -10.134 -22.297 1.00 61.78 75 VAL A C 1
ATOM 596 O O . VAL A 1 75 ? 5.536 -10.514 -21.160 1.00 61.78 75 VAL A O 1
ATOM 599 N N . ARG A 1 76 ? 5.326 -10.743 -23.387 1.00 63.19 76 ARG A N 1
ATOM 600 C CA . ARG A 1 76 ? 4.504 -11.948 -23.375 1.00 63.19 76 ARG A CA 1
ATOM 601 C C . ARG A 1 76 ? 5.278 -13.113 -22.759 1.00 63.19 76 ARG A C 1
ATOM 603 O O . ARG A 1 76 ? 4.751 -13.677 -21.824 1.00 63.19 76 ARG A O 1
ATOM 610 N N . TRP A 1 77 ? 6.526 -13.402 -23.137 1.00 60.59 77 TRP A N 1
AT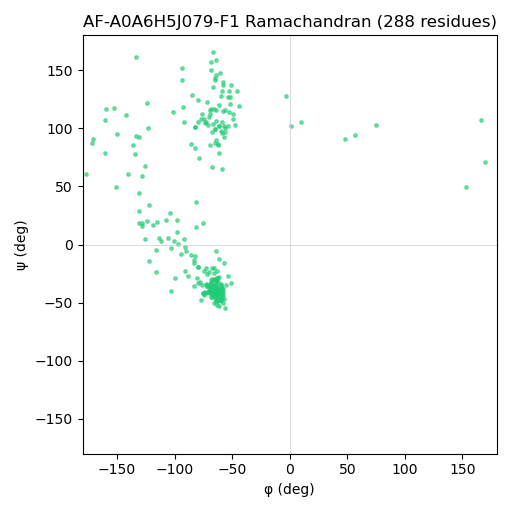OM 611 C CA . TRP A 1 77 ? 7.303 -14.535 -22.597 1.00 60.59 77 TRP A CA 1
ATOM 612 C C . TRP A 1 77 ? 7.618 -14.431 -21.102 1.00 60.59 77 TRP A C 1
ATOM 614 O O . TRP A 1 77 ? 7.574 -15.432 -20.394 1.00 60.59 77 TRP A O 1
ATOM 624 N N . ILE A 1 78 ? 7.899 -13.226 -20.596 1.00 61.81 78 ILE A N 1
ATOM 625 C CA . ILE A 1 78 ? 8.105 -13.008 -19.153 1.00 61.81 78 ILE A CA 1
ATOM 626 C C . ILE A 1 78 ? 6.800 -13.256 -18.368 1.00 61.81 78 ILE A C 1
ATOM 628 O O . ILE A 1 78 ? 6.848 -13.504 -17.167 1.00 61.81 78 ILE A O 1
ATOM 632 N N . TRP A 1 79 ? 5.640 -13.212 -19.035 1.00 61.94 79 TRP A N 1
ATOM 633 C CA . TRP A 1 79 ? 4.327 -13.172 -18.387 1.00 61.94 79 TRP A CA 1
ATOM 634 C C . TRP A 1 79 ? 3.358 -14.303 -18.765 1.00 61.94 79 TRP A C 1
ATOM 636 O O . TRP A 1 79 ? 2.331 -14.462 -18.103 1.00 61.94 79 TRP A O 1
ATOM 646 N N . THR A 1 80 ? 3.615 -15.067 -19.830 1.00 57.84 80 THR A N 1
ATOM 647 C CA . THR A 1 80 ? 2.693 -16.096 -20.336 1.00 57.84 80 THR A CA 1
ATOM 648 C C . THR A 1 80 ? 2.761 -17.395 -19.576 1.00 57.84 80 THR A C 1
ATOM 650 O O . THR A 1 80 ? 1.731 -18.058 -19.491 1.00 57.84 80 THR A O 1
ATOM 653 N N . ASP A 1 81 ? 3.911 -17.737 -19.003 1.00 50.44 81 ASP A N 1
ATOM 654 C CA . ASP A 1 81 ? 4.043 -19.042 -18.356 1.00 50.44 81 ASP A CA 1
ATOM 655 C C . ASP A 1 81 ? 3.622 -19.004 -16.883 1.00 50.44 81 ASP A C 1
ATOM 657 O O . ASP A 1 81 ? 3.049 -19.975 -16.407 1.00 50.44 81 ASP A O 1
ATOM 661 N N . GLU A 1 82 ? 3.724 -17.856 -16.207 1.00 55.94 82 GLU A N 1
ATOM 662 C CA . GLU A 1 82 ? 3.167 -17.636 -14.868 1.00 55.94 82 GLU A CA 1
ATOM 663 C C . GLU A 1 82 ? 2.798 -16.155 -14.714 1.00 55.94 82 GLU A C 1
ATOM 665 O O . GLU A 1 82 ? 3.627 -15.316 -14.356 1.00 55.94 82 GLU A O 1
ATOM 670 N N . LYS A 1 83 ? 1.532 -15.799 -14.974 1.00 73.31 83 LYS A N 1
ATOM 671 C CA . LYS A 1 83 ? 0.992 -14.514 -14.510 1.00 73.31 83 LYS A CA 1
ATOM 672 C C . LYS A 1 83 ? 1.168 -14.494 -12.998 1.00 73.31 83 LYS A C 1
ATOM 674 O O . LYS A 1 83 ? 0.396 -15.152 -12.306 1.00 73.31 83 LYS A O 1
ATOM 679 N N . ARG A 1 84 ? 2.176 -13.783 -12.485 1.00 88.94 84 ARG A N 1
ATOM 680 C CA . ARG A 1 84 ? 2.373 -13.671 -11.038 1.00 88.94 84 ARG A CA 1
ATOM 681 C C . ARG A 1 84 ? 1.112 -13.056 -10.435 1.00 88.94 84 ARG A C 1
ATOM 683 O O . ARG A 1 84 ? 0.858 -11.859 -10.579 1.00 88.94 84 ARG A O 1
ATOM 690 N N . THR A 1 85 ? 0.330 -13.892 -9.773 1.00 94.88 85 THR A N 1
ATOM 691 C CA . THR A 1 85 ? -0.799 -13.491 -8.944 1.00 94.88 85 THR A CA 1
ATOM 692 C C . THR A 1 85 ? -0.333 -13.357 -7.506 1.00 94.88 85 THR A C 1
ATOM 694 O O . THR A 1 85 ? 0.602 -14.039 -7.086 1.00 94.88 85 THR A O 1
ATOM 697 N N . GLN A 1 86 ? -1.001 -12.493 -6.758 1.00 96.81 86 GLN A N 1
ATOM 698 C CA . GLN A 1 86 ? -0.809 -12.352 -5.328 1.00 96.81 86 GLN A CA 1
ATOM 699 C C . GLN A 1 86 ? -1.118 -13.683 -4.634 1.00 96.81 86 GLN A C 1
ATOM 701 O O . GLN A 1 86 ? -2.175 -14.281 -4.859 1.00 96.81 86 GLN A O 1
ATOM 706 N N . GLY A 1 87 ? -0.188 -14.158 -3.806 1.00 96.75 87 GLY A N 1
ATOM 707 C CA . GLY A 1 87 ? -0.401 -15.338 -2.969 1.00 96.75 87 GLY A CA 1
ATOM 708 C C . GLY A 1 87 ? -1.436 -15.088 -1.859 1.00 96.75 87 GLY A C 1
ATOM 709 O O . GLY A 1 87 ? -1.629 -13.945 -1.451 1.00 96.75 87 GLY A O 1
ATOM 710 N N . PRO A 1 88 ? -2.083 -16.135 -1.312 1.00 96.69 88 PRO A N 1
ATOM 711 C CA . PRO A 1 88 ? -3.110 -15.982 -0.272 1.00 96.69 88 PRO A CA 1
ATOM 712 C C . PRO A 1 88 ? -2.580 -15.362 1.031 1.00 96.69 88 PRO A C 1
ATOM 714 O O . PRO A 1 88 ? -3.325 -14.693 1.738 1.00 96.69 88 PRO A O 1
ATOM 717 N N . GLU A 1 89 ? -1.298 -15.563 1.339 1.00 96.69 89 GLU A N 1
ATOM 718 C CA . GLU A 1 89 ? -0.626 -14.994 2.517 1.00 96.69 89 GLU A CA 1
ATOM 719 C C . GLU A 1 89 ? 0.266 -13.789 2.170 1.00 96.69 89 GLU A C 1
ATOM 721 O O . GLU A 1 89 ? 0.871 -13.179 3.052 1.00 96.69 89 GLU A O 1
ATOM 726 N N . GLU A 1 90 ? 0.374 -13.443 0.884 1.00 97.62 90 GLU A N 1
ATOM 727 C CA . GLU A 1 90 ? 1.230 -12.357 0.417 1.00 97.62 90 GLU A CA 1
ATOM 728 C C . GLU A 1 90 ? 0.531 -11.016 0.642 1.00 97.62 90 GLU A C 1
ATOM 730 O O . GLU A 1 90 ? -0.574 -10.778 0.144 1.00 97.62 90 GLU A O 1
ATOM 735 N N . ARG A 1 91 ? 1.193 -10.105 1.361 1.00 98.19 91 ARG A N 1
ATOM 736 C CA . ARG A 1 91 ? 0.671 -8.749 1.552 1.00 98.19 91 ARG A CA 1
ATOM 737 C C . ARG A 1 91 ? 0.626 -8.003 0.232 1.00 98.19 91 ARG A C 1
ATOM 739 O O . ARG A 1 91 ? 1.562 -8.086 -0.567 1.00 98.19 91 ARG A O 1
ATOM 746 N N . VAL A 1 92 ? -0.401 -7.178 0.042 1.00 98.25 92 VAL A N 1
ATOM 747 C CA . VAL A 1 92 ? -0.575 -6.454 -1.225 1.00 98.25 92 VAL A CA 1
ATOM 748 C C . VAL A 1 92 ? 0.609 -5.540 -1.551 1.00 98.25 92 VAL A C 1
ATOM 750 O O . VAL A 1 92 ? 1.018 -5.443 -2.706 1.00 98.25 92 VAL A O 1
ATOM 753 N N . ALA A 1 93 ? 1.240 -4.946 -0.534 1.00 98.31 93 ALA A N 1
ATOM 754 C CA . ALA A 1 93 ? 2.431 -4.123 -0.730 1.00 98.31 93 ALA A CA 1
ATOM 755 C C . ALA A 1 93 ? 3.631 -4.913 -1.271 1.00 98.31 93 ALA A C 1
ATOM 757 O O . ALA A 1 93 ? 4.327 -4.438 -2.168 1.00 98.31 93 ALA A O 1
ATOM 758 N N . GLU A 1 94 ? 3.865 -6.118 -0.752 1.00 98.12 94 GLU A N 1
ATOM 759 C CA . GLU A 1 94 ? 4.965 -6.984 -1.191 1.00 98.12 94 GLU A CA 1
ATOM 760 C C . GLU A 1 94 ? 4.745 -7.438 -2.634 1.00 98.12 94 GLU A C 1
ATOM 762 O O . GLU A 1 94 ? 5.649 -7.322 -3.469 1.00 98.12 94 GLU A O 1
ATOM 767 N N . TYR A 1 95 ? 3.510 -7.842 -2.941 1.00 97.62 95 TYR A N 1
ATOM 768 C CA . TYR A 1 95 ? 3.079 -8.201 -4.285 1.00 97.62 95 TYR A CA 1
ATOM 769 C C . TYR A 1 95 ? 3.325 -7.066 -5.290 1.00 97.62 95 TYR A C 1
ATOM 771 O O . TYR A 1 95 ? 4.025 -7.260 -6.291 1.00 97.62 95 TYR A O 1
ATOM 779 N N . VAL A 1 96 ? 2.804 -5.864 -5.011 1.00 97.19 96 VAL A N 1
ATOM 780 C CA . VAL A 1 96 ? 2.913 -4.711 -5.917 1.00 97.19 96 VAL A CA 1
ATOM 781 C C . VAL A 1 96 ? 4.373 -4.300 -6.110 1.00 97.19 96 VAL A C 1
ATOM 783 O O . VAL A 1 96 ? 4.784 -4.076 -7.248 1.00 97.19 96 VAL A O 1
ATOM 786 N N . ILE A 1 97 ? 5.184 -4.251 -5.045 1.00 96.94 97 ILE A N 1
ATOM 787 C CA . ILE A 1 97 ? 6.619 -3.924 -5.145 1.00 96.94 97 ILE A CA 1
ATOM 788 C C . ILE A 1 97 ? 7.344 -4.946 -6.027 1.00 96.94 97 ILE A C 1
ATOM 790 O O . ILE A 1 97 ? 8.129 -4.566 -6.903 1.00 96.94 97 ILE A O 1
ATOM 794 N N . CYS A 1 98 ? 7.075 -6.239 -5.823 1.00 95.25 98 CYS A N 1
ATOM 795 C CA . CYS A 1 98 ? 7.702 -7.306 -6.593 1.00 95.25 98 CYS A CA 1
ATOM 796 C C . CYS A 1 98 ? 7.357 -7.183 -8.082 1.00 95.25 98 CYS A C 1
ATOM 798 O O . CYS A 1 98 ? 8.259 -7.079 -8.917 1.00 95.25 98 CYS A O 1
ATOM 800 N N . VAL A 1 99 ? 6.066 -7.098 -8.411 1.00 93.94 99 VAL A N 1
ATOM 801 C CA . VAL A 1 99 ? 5.586 -6.968 -9.793 1.00 93.94 99 VAL A CA 1
ATOM 802 C C . VAL A 1 99 ? 6.112 -5.691 -10.440 1.00 93.94 99 VAL A C 1
ATOM 804 O O . VAL A 1 99 ? 6.687 -5.746 -11.527 1.00 93.94 99 VAL A O 1
ATOM 807 N N . GLN A 1 100 ? 6.021 -4.547 -9.761 1.00 94.69 100 GLN A N 1
ATOM 808 C CA . GLN A 1 100 ? 6.512 -3.272 -10.283 1.00 94.69 100 GLN A CA 1
ATOM 809 C C . GLN A 1 100 ? 8.021 -3.312 -10.578 1.00 94.69 100 GLN A C 1
ATOM 811 O O . GLN A 1 100 ? 8.467 -2.740 -11.573 1.00 94.69 100 GLN A O 1
ATOM 816 N N . SER A 1 101 ? 8.816 -4.016 -9.764 1.00 93.25 101 SER A N 1
ATOM 817 C CA . SER A 1 101 ? 10.256 -4.182 -10.009 1.00 93.25 101 SER A CA 1
ATOM 818 C C . SER A 1 101 ? 10.560 -4.944 -11.305 1.00 93.25 101 SER A C 1
ATOM 820 O O . SER A 1 101 ? 11.573 -4.668 -11.951 1.00 93.25 101 SER A O 1
ATOM 822 N N . VAL A 1 102 ? 9.680 -5.867 -11.707 1.00 90.81 102 VAL A N 1
ATOM 823 C CA . VAL A 1 102 ? 9.766 -6.583 -12.985 1.00 90.81 102 VAL A CA 1
ATOM 824 C C . VAL A 1 102 ? 9.305 -5.674 -14.122 1.00 90.81 102 VAL A C 1
ATOM 826 O O . VAL A 1 102 ? 10.033 -5.520 -15.100 1.00 90.81 102 VAL A O 1
ATOM 829 N N . LEU A 1 103 ? 8.159 -5.000 -13.967 1.00 89.81 103 LEU A N 1
ATOM 830 C CA . LEU A 1 103 ? 7.610 -4.104 -14.993 1.00 89.81 103 LEU A CA 1
ATOM 831 C C . LEU A 1 103 ? 8.575 -2.962 -15.353 1.00 89.81 103 LEU A C 1
ATOM 833 O O . LEU A 1 103 ? 8.716 -2.627 -16.525 1.00 89.81 103 LEU A O 1
ATOM 837 N N . ARG A 1 104 ? 9.310 -2.414 -14.375 1.00 90.75 104 ARG A N 1
ATOM 838 C CA . ARG A 1 104 ? 10.328 -1.366 -14.600 1.00 90.75 104 ARG A CA 1
ATOM 839 C C . ARG A 1 104 ? 11.554 -1.837 -15.387 1.00 90.75 104 ARG A C 1
ATOM 841 O O . ARG A 1 104 ? 12.288 -1.009 -15.918 1.00 90.75 104 ARG A O 1
ATOM 848 N N . LYS A 1 105 ? 11.819 -3.145 -15.438 1.00 87.88 105 LYS A N 1
ATOM 849 C CA . LYS A 1 105 ? 12.934 -3.708 -16.219 1.00 87.88 105 LYS A CA 1
ATOM 850 C C . LYS A 1 105 ? 12.569 -3.909 -17.688 1.00 87.88 105 LYS A C 1
ATOM 852 O O . LYS A 1 105 ? 13.468 -4.128 -18.499 1.00 87.88 105 LYS A O 1
ATOM 857 N N . LEU A 1 106 ? 11.283 -3.830 -18.034 1.00 85.38 106 LEU A N 1
ATOM 858 C CA . LEU A 1 106 ? 10.828 -3.936 -19.413 1.00 85.38 106 LEU A CA 1
ATOM 859 C C . LEU A 1 106 ? 11.318 -2.725 -20.214 1.00 85.38 106 LEU A C 1
ATOM 861 O O . LEU A 1 106 ? 11.274 -1.582 -19.755 1.00 85.38 106 LEU A O 1
ATOM 865 N N . ARG A 1 107 ? 11.828 -2.988 -21.420 1.00 85.88 107 ARG A N 1
ATOM 866 C CA . ARG A 1 107 ? 12.276 -1.958 -22.357 1.00 85.88 107 ARG A CA 1
ATOM 867 C C . ARG A 1 107 ? 11.542 -2.126 -23.681 1.00 85.88 107 ARG A C 1
ATOM 869 O O . ARG A 1 107 ? 11.679 -3.182 -24.296 1.00 85.88 107 ARG A O 1
ATOM 876 N N . PRO A 1 108 ? 10.823 -1.088 -24.139 1.00 87.00 108 PRO A N 1
ATOM 877 C CA . PRO A 1 108 ? 10.478 0.154 -23.446 1.00 87.00 108 PRO A CA 1
ATOM 878 C C . PRO A 1 108 ? 9.575 -0.099 -22.228 1.00 87.00 108 PRO A C 1
ATOM 880 O O . PRO A 1 108 ? 8.936 -1.143 -22.111 1.00 87.00 108 PRO A O 1
ATOM 883 N N . GLU A 1 109 ? 9.563 0.865 -21.309 1.00 88.69 109 GLU A N 1
ATOM 884 C CA . GLU A 1 109 ? 8.700 0.805 -20.129 1.00 88.69 109 GLU A CA 1
ATOM 885 C C . GLU A 1 109 ? 7.229 0.858 -20.558 1.00 88.69 109 GLU A C 1
ATOM 887 O O . GLU A 1 109 ? 6.867 1.569 -21.499 1.00 88.69 109 GLU A O 1
ATOM 892 N N . LEU A 1 110 ? 6.384 0.088 -19.872 1.00 89.62 110 LEU A N 1
ATOM 893 C CA . LEU A 1 110 ? 4.947 0.077 -20.130 1.00 89.62 110 LEU A CA 1
ATOM 894 C C . LEU A 1 110 ? 4.309 1.401 -19.708 1.00 89.62 110 LEU A C 1
ATOM 896 O O . LEU A 1 110 ? 4.734 2.013 -18.726 1.00 89.62 110 LEU A O 1
ATOM 900 N N . ASP A 1 111 ? 3.236 1.796 -20.391 1.00 95.38 111 ASP A N 1
ATOM 901 C CA . ASP A 1 111 ? 2.423 2.926 -19.948 1.00 95.38 111 ASP A CA 1
ATOM 902 C C . ASP A 1 111 ? 1.824 2.666 -18.556 1.00 95.38 111 ASP A C 1
ATOM 904 O O . ASP A 1 111 ? 1.487 1.531 -18.203 1.00 95.38 111 ASP A O 1
ATOM 908 N N . VAL A 1 112 ? 1.663 3.730 -17.769 1.00 96.38 112 VAL A N 1
ATOM 909 C CA . VAL A 1 112 ? 1.181 3.648 -16.384 1.00 96.38 112 VAL A CA 1
ATOM 910 C C . VAL A 1 112 ? -0.191 2.977 -16.310 1.00 96.38 112 VAL A C 1
ATOM 912 O O . VAL A 1 112 ? -0.414 2.168 -15.412 1.00 96.38 112 VAL A O 1
ATOM 915 N N . GLN A 1 113 ? -1.097 3.236 -17.260 1.00 96.94 113 GLN A N 1
ATOM 916 C CA . GLN A 1 113 ? -2.420 2.602 -17.249 1.00 96.94 113 GLN A CA 1
ATOM 917 C C . GLN A 1 113 ? -2.327 1.095 -17.465 1.00 96.94 113 GLN A C 1
ATOM 919 O O . GLN A 1 113 ? -2.980 0.323 -16.768 1.00 96.94 113 GLN A O 1
ATOM 924 N N . THR A 1 114 ? -1.446 0.675 -18.369 1.00 93.69 114 THR A N 1
ATOM 925 C CA . THR A 1 114 ? -1.199 -0.743 -18.627 1.00 93.69 114 THR A CA 1
ATOM 926 C C . THR A 1 114 ? -0.570 -1.420 -17.406 1.00 93.69 114 THR A C 1
ATOM 928 O O . THR A 1 114 ? -0.979 -2.516 -17.033 1.00 93.69 114 THR A O 1
ATOM 931 N N . GLN A 1 115 ? 0.376 -0.760 -16.726 1.00 95.00 115 GLN A N 1
ATOM 932 C CA . GLN A 1 115 ? 0.947 -1.275 -15.474 1.00 95.00 115 GLN A CA 1
ATOM 933 C C . GLN A 1 115 ? -0.125 -1.461 -14.391 1.00 95.00 115 GLN A C 1
ATOM 935 O O . GLN A 1 115 ? -0.123 -2.478 -13.699 1.00 95.00 115 GLN A O 1
ATOM 940 N N . LEU A 1 116 ? -1.053 -0.508 -14.260 1.00 97.00 116 LEU A N 1
ATOM 941 C CA . LEU A 1 116 ? -2.162 -0.590 -13.308 1.00 97.00 116 LEU A CA 1
ATOM 942 C C . LEU A 1 116 ? -3.131 -1.727 -13.627 1.00 97.00 116 LEU A C 1
ATOM 944 O O . LEU A 1 116 ? -3.572 -2.408 -12.706 1.00 97.00 116 LEU A O 1
ATOM 948 N N . ASP A 1 117 ? -3.441 -1.955 -14.905 1.00 95.50 117 ASP A N 1
ATOM 949 C CA . ASP A 1 117 ? -4.275 -3.086 -15.325 1.00 95.50 117 ASP A CA 1
ATOM 950 C C . ASP A 1 117 ? -3.620 -4.418 -14.949 1.00 95.50 117 ASP A C 1
ATOM 952 O O . ASP A 1 117 ? -4.276 -5.295 -14.387 1.00 95.50 117 ASP A O 1
ATOM 956 N N . TYR A 1 118 ? -2.312 -4.548 -15.186 1.00 93.00 118 TYR A N 1
ATOM 957 C CA . TYR A 1 118 ? -1.566 -5.753 -14.824 1.00 93.00 118 TYR A CA 1
ATOM 958 C C . TYR A 1 118 ? -1.522 -5.994 -13.319 1.00 93.00 118 TYR A C 1
ATOM 960 O O . TYR A 1 118 ? -1.786 -7.111 -12.874 1.00 93.00 118 TYR A O 1
ATOM 968 N N . LEU A 1 119 ? -1.204 -4.956 -12.544 1.00 96.12 119 LEU A N 1
ATOM 969 C CA . LEU A 1 119 ? -1.174 -5.047 -11.089 1.00 96.12 119 LEU A CA 1
ATOM 970 C C . LEU A 1 119 ? -2.555 -5.406 -10.538 1.00 96.12 119 LEU A C 1
ATOM 972 O O . LEU A 1 119 ? -2.655 -6.307 -9.715 1.00 96.12 119 LEU A O 1
ATOM 976 N N . HIS A 1 120 ? -3.617 -4.748 -11.017 1.00 97.31 120 HIS A N 1
ATOM 977 C CA . HIS A 1 120 ? -4.976 -4.960 -10.517 1.00 97.31 120 HIS A CA 1
ATOM 978 C C . HIS A 1 120 ? -5.478 -6.384 -10.782 1.00 97.31 120 HIS A C 1
ATOM 980 O O . HIS A 1 120 ? -5.954 -7.037 -9.857 1.00 97.31 120 HIS A O 1
ATOM 986 N N . VAL A 1 121 ? -5.295 -6.896 -12.005 1.00 95.44 121 VAL A N 1
ATOM 987 C CA . VAL A 1 121 ? -5.745 -8.243 -12.405 1.00 95.44 121 VAL A CA 1
ATOM 988 C C . VAL A 1 121 ? -5.053 -9.355 -11.616 1.00 95.44 121 VAL A C 1
ATOM 990 O O . VAL A 1 121 ? -5.635 -10.425 -11.437 1.00 95.44 121 VAL A O 1
ATOM 993 N N . GLY A 1 122 ? -3.821 -9.133 -11.158 1.00 94.88 122 GLY A N 1
ATOM 994 C CA . GLY A 1 122 ? -3.087 -10.126 -10.382 1.00 94.88 122 GLY A CA 1
ATOM 995 C C . GLY A 1 122 ? -3.293 -10.050 -8.866 1.00 94.88 122 GLY A C 1
ATOM 996 O O . GLY A 1 122 ? -2.813 -10.946 -8.180 1.00 94.88 122 GLY A O 1
ATOM 997 N N . MET A 1 123 ? -4.009 -9.053 -8.328 1.00 97.94 123 MET A N 1
ATOM 998 C CA . MET A 1 123 ? -4.344 -8.996 -6.892 1.00 97.94 123 MET A CA 1
ATOM 999 C C . MET A 1 123 ? -5.304 -10.119 -6.477 1.00 97.94 123 MET A C 1
ATOM 1001 O O . MET A 1 123 ? -5.975 -10.718 -7.318 1.00 97.94 123 MET A O 1
ATOM 1005 N N . LEU A 1 124 ? -5.446 -10.356 -5.170 1.00 97.69 124 LEU A N 1
ATOM 1006 C CA . LEU A 1 124 ? -6.462 -11.272 -4.643 1.00 97.69 124 LEU A CA 1
ATOM 1007 C C . LEU A 1 124 ? -7.883 -10.847 -5.069 1.00 97.69 124 LEU A C 1
ATOM 1009 O O . LEU A 1 124 ? -8.202 -9.655 -5.012 1.00 97.69 124 LEU A O 1
ATOM 1013 N N . PRO A 1 125 ? -8.776 -11.790 -5.433 1.00 97.94 125 PRO A N 1
ATOM 1014 C CA . PRO A 1 125 ? -10.123 -11.465 -5.907 1.00 97.94 125 PRO A CA 1
ATOM 1015 C C . PRO A 1 125 ? -10.945 -10.601 -4.944 1.00 97.94 125 PRO A C 1
ATOM 1017 O O . PRO A 1 125 ? -11.714 -9.751 -5.387 1.00 97.94 125 PRO A O 1
ATOM 1020 N N . ASP A 1 126 ? -10.789 -10.785 -3.632 1.00 97.81 126 ASP A N 1
ATOM 1021 C CA . ASP A 1 126 ? -11.529 -9.992 -2.644 1.00 97.81 126 ASP A CA 1
ATOM 1022 C C . ASP A 1 126 ? -11.031 -8.546 -2.571 1.00 97.81 126 ASP A C 1
ATOM 1024 O O . ASP A 1 126 ? -11.844 -7.625 -2.491 1.00 97.81 126 ASP A O 1
ATOM 1028 N N . LEU A 1 127 ? -9.723 -8.326 -2.740 1.00 98.12 127 LEU A N 1
ATOM 1029 C CA . LEU A 1 127 ? -9.164 -6.983 -2.901 1.00 98.12 127 LEU A CA 1
ATOM 1030 C C . LEU A 1 127 ? -9.632 -6.346 -4.212 1.00 98.12 127 LEU A C 1
ATOM 1032 O O . LEU A 1 127 ? -10.014 -5.179 -4.214 1.00 98.12 127 LEU A O 1
ATOM 1036 N N . GLN A 1 128 ? -9.682 -7.101 -5.316 1.00 98.06 128 GLN A N 1
ATOM 1037 C CA . GLN A 1 128 ? -10.157 -6.581 -6.606 1.00 98.06 128 GLN A CA 1
ATOM 1038 C C . GLN A 1 128 ? -11.602 -6.067 -6.548 1.00 98.06 128 GLN A C 1
ATOM 1040 O O . GLN A 1 128 ? -11.924 -5.089 -7.221 1.00 98.06 128 GLN A O 1
ATOM 1045 N N . LYS A 1 129 ? -12.472 -6.701 -5.749 1.00 98.06 129 LYS A N 1
ATOM 1046 C CA . LYS A 1 129 ? -13.864 -6.256 -5.553 1.00 98.06 129 LYS A CA 1
ATOM 1047 C C . LYS A 1 129 ? -13.949 -4.921 -4.813 1.00 98.06 129 LYS A C 1
ATOM 1049 O O . LYS A 1 129 ? -14.848 -4.134 -5.095 1.00 98.06 129 LYS A O 1
ATOM 1054 N N . MET A 1 130 ? -13.046 -4.686 -3.862 1.00 98.12 130 MET A N 1
ATOM 1055 C CA . MET A 1 130 ? -13.023 -3.461 -3.057 1.00 98.12 130 MET A CA 1
ATOM 1056 C C . MET A 1 130 ? -12.307 -2.312 -3.774 1.00 98.12 130 MET A C 1
ATOM 1058 O O . MET A 1 130 ? -12.729 -1.164 -3.677 1.00 98.12 130 MET A O 1
ATOM 1062 N N . VAL A 1 131 ? -11.256 -2.620 -4.534 1.00 98.12 131 VAL A N 1
ATOM 1063 C CA . VAL A 1 131 ? -10.420 -1.633 -5.219 1.00 98.12 131 VAL A CA 1
ATOM 1064 C C . VAL A 1 131 ? -10.945 -1.383 -6.633 1.00 98.12 131 VAL A C 1
ATOM 1066 O O . VAL A 1 131 ? -10.749 -2.181 -7.555 1.00 98.12 131 VAL A O 1
ATOM 1069 N N . CYS A 1 132 ? -11.594 -0.237 -6.843 1.00 97.81 132 CYS A N 1
ATOM 1070 C CA . CYS A 1 132 ? -12.170 0.108 -8.141 1.00 97.81 132 CYS A CA 1
ATOM 1071 C C . CYS A 1 132 ? -11.112 0.647 -9.122 1.00 97.81 132 CYS A C 1
ATOM 1073 O O . CYS A 1 132 ? -10.717 1.814 -9.067 1.00 97.81 132 CYS A O 1
ATOM 1075 N N . ARG A 1 133 ? -10.728 -0.181 -10.105 1.00 97.75 133 ARG A N 1
ATOM 1076 C CA . ARG A 1 133 ? -9.709 0.139 -11.125 1.00 97.75 133 ARG A CA 1
ATOM 1077 C C . ARG A 1 133 ? -9.920 1.480 -11.846 1.00 97.75 133 ARG A C 1
ATOM 1079 O O . ARG A 1 133 ? -8.940 2.132 -12.199 1.00 97.75 133 ARG A O 1
ATOM 1086 N N . LYS A 1 134 ? -11.171 1.912 -12.054 1.00 97.69 134 LYS A N 1
ATOM 1087 C CA . LYS A 1 134 ? -11.527 3.129 -12.817 1.00 97.69 134 LYS A CA 1
ATOM 1088 C C . LYS A 1 134 ? -11.057 4.438 -12.173 1.00 97.69 134 LYS A C 1
ATOM 1090 O O . LYS A 1 134 ? -10.911 5.428 -12.884 1.00 97.69 134 LYS A O 1
ATOM 1095 N N . TYR A 1 135 ? -10.855 4.462 -10.856 1.00 97.31 135 TYR A N 1
ATOM 1096 C CA . TYR A 1 135 ? -10.467 5.681 -10.135 1.00 97.31 135 TYR A CA 1
ATOM 1097 C C . TYR A 1 135 ? -8.954 5.825 -9.951 1.00 97.31 135 TYR A C 1
ATOM 1099 O O . TYR A 1 135 ? -8.488 6.890 -9.554 1.00 97.31 135 TYR A O 1
ATOM 1107 N N . LEU A 1 136 ? -8.187 4.788 -10.289 1.00 98.00 136 LEU A N 1
ATOM 1108 C CA . LEU A 1 136 ? -6.747 4.741 -10.068 1.00 98.00 136 LEU A CA 1
ATOM 1109 C C . LEU A 1 136 ? -5.992 5.414 -11.214 1.00 98.00 136 LEU A C 1
ATOM 1111 O O . LEU A 1 136 ? -6.208 5.090 -12.387 1.00 98.00 136 LEU A O 1
ATOM 1115 N N . ARG A 1 137 ? -5.093 6.343 -10.875 1.00 98.00 137 ARG A N 1
ATOM 1116 C CA . ARG A 1 137 ? -4.285 7.090 -11.853 1.00 98.00 137 ARG A CA 1
ATOM 1117 C C . ARG A 1 137 ? -2.795 6.817 -11.717 1.00 98.00 137 ARG A C 1
ATOM 1119 O O . ARG A 1 137 ? -2.069 6.983 -12.695 1.00 98.00 137 ARG A O 1
ATOM 1126 N N . SER A 1 138 ? -2.356 6.391 -10.540 1.00 98.44 138 SER A N 1
ATOM 1127 C CA . SER A 1 138 ? -0.967 6.068 -10.234 1.00 98.44 138 SER A CA 1
ATOM 1128 C C . SER A 1 138 ? -0.843 4.735 -9.487 1.00 98.44 138 SER A C 1
ATOM 1130 O O . SER A 1 138 ? -1.813 4.233 -8.917 1.00 98.44 138 SER A O 1
ATOM 1132 N N . VAL A 1 139 ? 0.361 4.150 -9.491 1.00 97.69 139 VAL A N 1
ATOM 1133 C CA . VAL A 1 139 ? 0.655 2.930 -8.712 1.00 97.69 139 VAL A CA 1
ATOM 1134 C C . VAL A 1 139 ? 0.575 3.204 -7.207 1.00 97.69 139 VAL A C 1
ATOM 1136 O O . VAL A 1 139 ? 0.195 2.314 -6.452 1.00 97.69 139 VAL A O 1
ATOM 1139 N N . ASP A 1 140 ? 0.862 4.434 -6.779 1.00 98.19 140 ASP A N 1
ATOM 1140 C CA . ASP A 1 140 ? 0.736 4.840 -5.378 1.00 98.19 140 ASP A CA 1
ATOM 1141 C C . ASP A 1 140 ? -0.741 4.899 -4.951 1.00 98.19 140 ASP A C 1
ATOM 1143 O O . ASP A 1 140 ? -1.072 4.427 -3.864 1.00 98.19 140 ASP A O 1
ATOM 1147 N N . ASP A 1 141 ? -1.641 5.368 -5.830 1.00 98.31 141 ASP A N 1
ATOM 1148 C CA . ASP A 1 141 ? -3.093 5.348 -5.583 1.00 98.31 141 ASP A CA 1
ATOM 1149 C C . ASP A 1 141 ? -3.583 3.904 -5.397 1.00 98.31 141 ASP A C 1
ATOM 1151 O O . ASP A 1 141 ? -4.321 3.608 -4.460 1.00 98.31 141 ASP A O 1
ATOM 1155 N N . LEU A 1 142 ? -3.148 2.992 -6.282 1.00 98.38 142 LEU A N 1
ATOM 1156 C CA . LEU A 1 142 ? -3.470 1.565 -6.182 1.00 98.38 142 LEU A CA 1
ATOM 1157 C C . LEU A 1 142 ? -2.976 0.990 -4.852 1.00 98.38 142 LEU A C 1
ATOM 1159 O O . LEU A 1 142 ? -3.715 0.270 -4.189 1.00 98.38 142 LEU A O 1
ATOM 1163 N N . MET A 1 143 ? -1.735 1.304 -4.471 1.00 98.38 143 MET A N 1
ATOM 1164 C CA . MET A 1 143 ? -1.124 0.824 -3.234 1.00 98.38 143 MET A CA 1
ATOM 1165 C C . MET A 1 143 ? -1.912 1.282 -2.006 1.00 98.38 143 MET A C 1
ATOM 1167 O O . MET A 1 143 ? -2.205 0.472 -1.129 1.00 98.38 143 MET A O 1
ATOM 1171 N N . GLN A 1 144 ? -2.260 2.568 -1.941 1.00 98.38 144 GLN A N 1
ATOM 1172 C CA . GLN A 1 144 ? -3.006 3.122 -0.820 1.00 98.38 144 GLN A CA 1
ATOM 1173 C C . GLN A 1 144 ? -4.398 2.487 -0.711 1.00 98.38 144 GLN A C 1
ATOM 1175 O O . GLN A 1 144 ? -4.739 1.958 0.347 1.00 98.38 144 GLN A O 1
ATOM 1180 N N . GLU A 1 145 ? -5.165 2.477 -1.803 1.00 98.50 145 GLU A N 1
ATOM 1181 C CA . GLU A 1 145 ? -6.526 1.929 -1.818 1.00 98.50 145 GLU A CA 1
ATOM 1182 C C . GLU A 1 145 ? -6.527 0.432 -1.471 1.00 98.50 145 GLU A C 1
ATOM 1184 O O . GLU A 1 145 ? -7.353 -0.048 -0.694 1.00 98.50 145 GLU A O 1
ATOM 1189 N N . ALA A 1 146 ? -5.557 -0.321 -1.999 1.00 98.31 146 ALA A N 1
ATOM 1190 C CA . ALA A 1 146 ? -5.447 -1.746 -1.729 1.00 98.31 146 ALA A CA 1
ATOM 1191 C C . ALA A 1 146 ? -5.030 -2.051 -0.283 1.00 98.31 146 ALA A C 1
ATOM 1193 O O . ALA A 1 146 ? -5.531 -3.012 0.299 1.00 98.31 146 ALA A O 1
ATOM 1194 N N . LEU A 1 147 ? -4.170 -1.230 0.330 1.00 98.50 147 LEU A N 1
ATOM 1195 C CA . LEU A 1 147 ? -3.829 -1.350 1.752 1.00 98.50 147 LEU A CA 1
ATOM 1196 C C . LEU A 1 147 ? -5.023 -1.030 2.658 1.00 98.50 147 LEU A C 1
ATOM 1198 O O . LEU A 1 147 ? -5.224 -1.685 3.684 1.00 98.50 147 LEU A O 1
ATOM 1202 N N . GLU A 1 148 ? -5.827 -0.026 2.311 1.00 98.44 148 GLU A N 1
ATOM 1203 C CA . GLU A 1 148 ? -7.058 0.291 3.041 1.00 98.44 148 GLU A CA 1
ATOM 1204 C C . GLU A 1 148 ? -8.079 -0.856 2.936 1.00 98.44 148 GLU A C 1
ATOM 1206 O O . GLU A 1 148 ? -8.668 -1.258 3.949 1.00 98.44 148 GLU A O 1
ATOM 1211 N N . ALA A 1 149 ? -8.218 -1.456 1.750 1.00 98.31 149 ALA A N 1
ATOM 1212 C CA . ALA A 1 149 ? -9.040 -2.644 1.532 1.00 98.31 149 ALA A CA 1
ATOM 1213 C C . ALA A 1 149 ? -8.535 -3.864 2.327 1.00 98.31 149 ALA A C 1
ATOM 1215 O O . ALA A 1 149 ? -9.316 -4.482 3.050 1.00 98.31 149 ALA A O 1
ATOM 1216 N N . GLU A 1 150 ? -7.234 -4.166 2.284 1.00 98.25 150 GLU A N 1
ATOM 1217 C CA . GLU A 1 150 ? -6.608 -5.267 3.037 1.00 98.25 150 GLU A CA 1
ATOM 1218 C C . GLU A 1 150 ? -6.845 -5.122 4.549 1.00 98.25 150 GLU A C 1
ATOM 1220 O O . GLU A 1 150 ? -7.244 -6.071 5.228 1.00 98.25 150 GLU A O 1
ATOM 1225 N N . ASN A 1 151 ? -6.694 -3.906 5.081 1.00 98.06 151 ASN A N 1
ATOM 1226 C CA . ASN A 1 151 ? -6.997 -3.613 6.481 1.00 98.06 151 ASN A CA 1
ATOM 1227 C C . ASN A 1 151 ? -8.484 -3.777 6.812 1.00 98.06 151 ASN A C 1
ATOM 1229 O O . ASN A 1 151 ? -8.819 -4.185 7.924 1.00 98.06 151 ASN A O 1
ATOM 1233 N N . THR A 1 152 ? -9.376 -3.442 5.882 1.00 98.06 152 THR A N 1
ATOM 1234 C CA . THR A 1 152 ? -10.824 -3.589 6.073 1.00 98.06 152 THR A CA 1
ATOM 1235 C C . THR A 1 152 ? -11.223 -5.059 6.126 1.00 98.06 152 THR A C 1
ATOM 1237 O O . THR A 1 152 ? -11.938 -5.443 7.049 1.00 98.06 152 THR A O 1
ATOM 1240 N N . ILE A 1 153 ? -10.697 -5.888 5.219 1.00 97.12 153 ILE A N 1
ATOM 1241 C CA . ILE A 1 153 ? -10.895 -7.346 5.229 1.00 97.12 153 ILE A CA 1
ATOM 1242 C C . ILE A 1 153 ? -10.390 -7.926 6.552 1.00 97.12 153 ILE A C 1
ATOM 1244 O O . ILE A 1 153 ? -11.139 -8.569 7.280 1.00 97.12 153 ILE A O 1
ATOM 1248 N N . LYS A 1 154 ? -9.162 -7.578 6.949 1.00 96.50 154 LYS A N 1
ATOM 1249 C CA . LYS A 1 154 ? -8.580 -8.050 8.209 1.00 96.50 154 LYS A CA 1
ATOM 1250 C C . LYS A 1 154 ? -9.400 -7.647 9.440 1.00 96.50 154 LYS A C 1
ATOM 1252 O O . LYS A 1 154 ? -9.499 -8.412 10.395 1.00 96.50 154 LYS A O 1
ATOM 1257 N N . LYS A 1 155 ? -9.977 -6.441 9.449 1.00 96.56 155 LYS A N 1
ATOM 1258 C CA . LYS A 1 155 ? -10.879 -5.993 10.524 1.00 96.56 155 LYS A CA 1
ATOM 1259 C C . LYS A 1 155 ? -12.207 -6.743 10.505 1.00 96.56 155 LYS A C 1
ATOM 1261 O O . LYS A 1 155 ? -12.736 -7.011 11.579 1.00 96.56 155 LYS A O 1
ATOM 1266 N N . ALA A 1 156 ? -12.735 -7.066 9.325 1.00 96.25 156 ALA A N 1
ATOM 1267 C CA . ALA A 1 156 ? -13.948 -7.863 9.184 1.00 96.25 156 ALA A CA 1
ATOM 1268 C C . ALA A 1 156 ? -13.741 -9.284 9.730 1.00 96.25 156 ALA A C 1
ATOM 1270 O O . ALA A 1 156 ? -14.574 -9.756 10.496 1.00 96.25 156 ALA A O 1
ATOM 1271 N N . ASP A 1 157 ? -12.591 -9.905 9.458 1.00 95.06 157 ASP A N 1
ATOM 1272 C CA . ASP A 1 157 ? -12.245 -11.230 9.994 1.00 95.06 157 ASP A CA 1
ATOM 1273 C C . ASP A 1 157 ? -12.085 -11.228 11.523 1.00 95.06 157 ASP A C 1
ATOM 1275 O O . ASP A 1 157 ? -12.359 -12.217 12.201 1.00 95.06 157 ASP A O 1
ATOM 1279 N N . GLN A 1 158 ? -11.645 -10.102 12.087 1.00 95.62 158 GLN A N 1
ATOM 1280 C CA . GLN A 1 158 ? -11.512 -9.907 13.533 1.00 95.62 158 GLN A CA 1
ATOM 1281 C C . GLN A 1 158 ? -12.809 -9.446 14.203 1.00 95.62 158 GLN A C 1
ATOM 1283 O O . GLN A 1 158 ? -12.869 -9.375 15.435 1.00 95.62 158 GLN A O 1
ATOM 1288 N N . TYR A 1 159 ? -13.836 -9.096 13.427 1.00 95.44 159 TYR A N 1
ATOM 1289 C CA . TYR A 1 159 ? -15.082 -8.599 13.980 1.00 95.44 159 TYR A CA 1
ATOM 1290 C C . TYR A 1 159 ? -15.803 -9.726 14.713 1.00 95.44 159 TYR A C 1
ATOM 1292 O O . TYR A 1 159 ? -16.309 -10.680 14.124 1.00 95.44 159 TYR A O 1
ATOM 1300 N N . ARG A 1 160 ? -15.892 -9.585 16.034 1.00 93.31 160 ARG A N 1
ATOM 1301 C CA . ARG A 1 160 ? -16.763 -10.413 16.855 1.00 93.31 160 ARG A CA 1
ATOM 1302 C C . ARG A 1 160 ? -18.088 -9.683 17.002 1.00 93.31 160 ARG A C 1
ATOM 1304 O O . ARG A 1 160 ? -18.115 -8.581 17.553 1.00 93.31 160 ARG A O 1
ATOM 1311 N N . ALA A 1 161 ? -19.169 -10.300 16.523 1.00 90.62 161 ALA A N 1
ATOM 1312 C CA . ALA A 1 161 ? -20.509 -9.792 16.781 1.00 90.62 161 ALA A CA 1
ATOM 1313 C C . ALA A 1 161 ? -20.665 -9.547 18.293 1.00 90.62 161 ALA A C 1
ATOM 1315 O O . ALA A 1 161 ? -20.192 -10.376 19.085 1.00 90.62 161 ALA A O 1
ATOM 1316 N N . PRO A 1 162 ? -21.274 -8.420 18.709 1.00 84.69 162 PRO A N 1
ATOM 1317 C CA . PRO A 1 162 ? -21.601 -8.226 20.111 1.00 84.69 162 PRO A CA 1
ATOM 1318 C C . PRO A 1 162 ? -22.384 -9.453 20.570 1.00 84.69 162 PRO A C 1
ATOM 1320 O O . PRO A 1 162 ? -23.280 -9.915 19.859 1.00 84.69 162 PRO A O 1
ATOM 1323 N N . THR A 1 163 ? -21.996 -10.023 21.713 1.00 83.50 163 THR A N 1
ATOM 1324 C CA . THR A 1 163 ? -22.755 -11.117 22.318 1.00 83.50 163 THR A CA 1
ATOM 1325 C C . THR A 1 163 ? -24.196 -10.650 22.408 1.00 83.50 163 THR A C 1
ATOM 1327 O O . THR A 1 163 ? -24.442 -9.586 22.975 1.00 83.50 163 THR A O 1
ATOM 1330 N N . SER A 1 164 ? -25.126 -11.376 21.783 1.00 77.44 164 SER A N 1
ATOM 1331 C CA . SER A 1 164 ? -26.539 -11.059 21.921 1.00 77.44 164 SER A CA 1
ATOM 1332 C C . SER A 1 164 ? -26.842 -11.093 23.410 1.00 77.44 164 SER A C 1
ATOM 1334 O O . SER A 1 164 ? -26.678 -12.133 24.049 1.00 77.44 164 SER A O 1
ATOM 1336 N N . ASP A 1 165 ? -27.208 -9.941 23.969 1.00 65.81 165 ASP A N 1
ATOM 1337 C CA . ASP A 1 165 ? -27.678 -9.818 25.342 1.00 65.81 165 ASP A CA 1
ATOM 1338 C C . ASP A 1 165 ? -29.039 -10.536 25.446 1.00 65.81 165 ASP A C 1
ATOM 1340 O O . ASP A 1 165 ? -30.072 -9.912 25.669 1.00 65.81 165 ASP A O 1
ATOM 1344 N N . GLU A 1 166 ? -29.071 -11.862 25.297 1.00 63.66 166 GLU A N 1
ATOM 1345 C CA . GLU A 1 166 ? -30.247 -12.673 25.637 1.00 63.66 166 GLU A CA 1
ATOM 1346 C C . GLU A 1 166 ? -30.545 -12.599 27.149 1.00 63.66 166 GLU A C 1
ATOM 1348 O O . GLU A 1 166 ? -31.574 -13.080 27.611 1.00 63.66 166 GLU A O 1
ATOM 1353 N N . THR A 1 167 ? -29.672 -11.950 27.932 1.00 57.06 167 THR A N 1
ATOM 1354 C CA . THR A 1 167 ? -29.770 -11.808 29.388 1.00 57.06 167 THR A CA 1
ATOM 1355 C C . THR A 1 167 ? -29.943 -10.375 29.899 1.00 57.06 167 THR A C 1
ATOM 1357 O O . THR A 1 167 ? -30.188 -10.212 31.095 1.00 57.06 167 THR A O 1
ATOM 1360 N N . THR A 1 168 ? -29.907 -9.321 29.065 1.00 56.88 168 THR A N 1
ATOM 1361 C CA . THR A 1 168 ? -30.357 -7.998 29.543 1.00 56.88 168 THR A CA 1
ATOM 1362 C C . THR A 1 168 ? -31.858 -7.891 29.357 1.00 56.88 168 THR A C 1
ATOM 1364 O O . THR A 1 168 ? -32.333 -7.394 28.338 1.00 56.88 168 THR A O 1
ATOM 1367 N N . LEU A 1 169 ? -32.603 -8.373 30.353 1.00 62.28 169 LEU A N 1
ATOM 1368 C CA . LEU A 1 169 ? -34.028 -8.093 30.500 1.00 62.28 169 LEU A CA 1
ATOM 1369 C C . LEU A 1 169 ? -34.260 -6.589 30.234 1.00 62.28 169 LEU A C 1
ATOM 1371 O O . LEU A 1 169 ? -33.695 -5.760 30.958 1.00 62.28 169 LEU A O 1
ATOM 1375 N N . PRO A 1 170 ? -35.060 -6.209 29.218 1.00 59.88 170 PRO A N 1
ATOM 1376 C CA . PRO A 1 170 ? -35.356 -4.807 28.904 1.00 59.88 170 PRO A CA 1
ATOM 1377 C C . PRO A 1 170 ? -35.889 -4.032 30.118 1.00 59.88 170 PRO A C 1
ATOM 1379 O O . PRO A 1 170 ? -35.664 -2.829 30.251 1.00 59.88 170 PRO A O 1
ATOM 1382 N N . GLU A 1 171 ? -36.525 -4.753 31.042 1.00 59.97 171 GLU A N 1
ATOM 1383 C CA . GLU A 1 171 ? -37.088 -4.263 32.299 1.00 59.97 171 GLU A CA 1
ATOM 1384 C C . GLU A 1 171 ? -36.037 -3.686 33.269 1.00 59.97 171 GLU A C 1
ATOM 1386 O O . GLU A 1 171 ? -36.369 -2.834 34.090 1.00 59.97 171 GLU A O 1
ATOM 1391 N N . LEU A 1 172 ? -34.755 -4.062 33.148 1.00 55.88 172 LEU A N 1
ATOM 1392 C CA . LEU A 1 172 ? -33.668 -3.532 33.988 1.00 55.88 172 LEU A CA 1
ATOM 1393 C C . LEU A 1 172 ? -32.971 -2.292 33.400 1.00 55.88 172 LEU A C 1
ATOM 1395 O O . LEU A 1 172 ? -32.391 -1.515 34.155 1.00 55.88 172 LEU A O 1
ATOM 1399 N N . LYS A 1 173 ? -33.033 -2.056 32.079 1.00 58.69 173 LYS A N 1
ATOM 1400 C CA . LYS A 1 173 ? -32.413 -0.868 31.442 1.00 58.69 173 LYS A CA 1
ATOM 1401 C C . LYS A 1 173 ? -33.290 0.389 31.518 1.00 58.69 173 LYS A C 1
ATOM 1403 O O . LYS A 1 173 ? -32.776 1.490 31.350 1.00 58.69 173 LYS A O 1
ATOM 1408 N N . TYR A 1 174 ? -34.581 0.241 31.813 1.00 58.62 174 TYR A N 1
ATOM 1409 C CA . TYR A 1 174 ? -35.534 1.344 31.967 1.00 58.62 174 TYR A CA 1
ATOM 1410 C C . TYR A 1 174 ? -36.289 1.241 33.297 1.00 58.62 174 TYR A C 1
ATOM 1412 O O . TYR A 1 174 ? -37.512 1.186 33.342 1.00 58.62 174 TYR A O 1
ATOM 1420 N N . SER A 1 175 ? -35.568 1.256 34.418 1.00 61.69 175 SER A N 1
ATOM 1421 C CA . SER A 1 175 ? -36.186 1.740 35.653 1.00 61.69 175 SER A CA 1
ATOM 1422 C C . SER A 1 175 ? -36.212 3.271 35.587 1.00 61.69 175 SER A C 1
ATOM 1424 O O . SER A 1 175 ? -35.142 3.877 35.687 1.00 61.69 175 SER A O 1
ATOM 1426 N N . PRO A 1 176 ? -37.371 3.940 35.401 1.00 62.25 176 PRO A N 1
ATOM 1427 C CA . PRO A 1 176 ? -37.459 5.369 35.665 1.00 62.25 176 PRO A CA 1
ATOM 1428 C C . PRO A 1 176 ? -37.152 5.534 37.150 1.00 62.25 176 PRO A C 1
ATOM 1430 O O . PRO A 1 176 ? -37.978 5.191 37.995 1.00 62.25 176 PRO A O 1
ATOM 1433 N N . GLY A 1 177 ? -35.926 5.952 37.468 1.00 57.44 177 GLY A N 1
ATOM 1434 C CA . GLY A 1 177 ? -35.477 6.098 38.843 1.00 57.44 177 GLY A CA 1
ATOM 1435 C C . GLY A 1 177 ? -36.513 6.894 39.624 1.00 57.44 177 GLY A C 1
ATOM 1436 O O . GLY A 1 177 ? -36.723 8.080 39.360 1.00 57.44 177 GLY A O 1
ATOM 1437 N N . LYS A 1 178 ? -37.182 6.236 40.575 1.00 56.19 178 LYS A N 1
ATOM 1438 C CA . LYS A 1 178 ? -37.858 6.947 41.652 1.00 56.19 178 LYS A CA 1
ATOM 1439 C C . LYS A 1 178 ? -36.755 7.756 42.318 1.00 56.19 178 LYS A C 1
ATOM 1441 O O . LYS A 1 178 ? -35.788 7.181 42.808 1.00 56.19 178 LYS A O 1
ATOM 1446 N N . ARG A 1 179 ? -36.858 9.082 42.231 1.00 54.88 179 ARG A N 1
ATOM 1447 C CA . ARG A 1 179 ? -36.009 10.017 42.967 1.00 54.88 179 ARG A CA 1
ATOM 1448 C C . ARG A 1 179 ? -36.172 9.697 44.448 1.00 54.88 179 ARG A C 1
ATOM 1450 O O . ARG A 1 179 ? -37.101 10.184 45.081 1.00 54.88 179 ARG A O 1
ATOM 1457 N N . GLU A 1 180 ? -35.315 8.842 44.983 1.00 57.66 180 GLU A N 1
ATOM 1458 C CA . GLU A 1 180 ? -35.138 8.756 46.419 1.00 57.66 180 GLU A CA 1
ATOM 1459 C C . GLU A 1 180 ? -34.370 10.004 46.830 1.00 57.66 180 GLU A C 1
ATOM 1461 O O . GLU A 1 180 ? -33.183 10.171 46.541 1.00 57.66 180 GLU A O 1
ATOM 1466 N N . GLU A 1 181 ? -35.123 10.908 47.449 1.00 57.34 181 GLU A N 1
ATOM 1467 C CA . GLU A 1 181 ? -34.702 12.079 48.209 1.00 57.34 181 GLU A CA 1
ATOM 1468 C C . GLU A 1 181 ? -33.803 11.636 49.376 1.00 57.34 181 GLU A C 1
ATOM 1470 O O . GLU A 1 181 ? -34.127 11.741 50.555 1.00 57.34 181 GLU A O 1
ATOM 1475 N N . THR A 1 182 ? -32.640 11.075 49.061 1.00 47.19 182 THR A N 1
ATOM 1476 C CA . THR A 1 182 ? -31.586 10.911 50.047 1.00 47.19 182 THR A CA 1
ATOM 1477 C C . THR A 1 182 ? -30.987 12.288 50.256 1.00 47.19 182 THR A C 1
ATOM 1479 O O . THR A 1 182 ? -30.343 12.865 49.388 1.00 47.19 182 THR A O 1
ATOM 1482 N N . SER A 1 183 ? -31.274 12.855 51.423 1.00 49.78 183 SER A N 1
ATOM 1483 C CA . SER A 1 183 ? -30.595 14.018 51.976 1.00 49.78 183 SER A CA 1
ATOM 1484 C C . SER A 1 183 ? -29.117 13.668 52.186 1.00 49.78 183 SER A C 1
ATOM 1486 O O . SER A 1 183 ? -28.671 13.348 53.286 1.00 49.78 183 SER A O 1
ATOM 1488 N N . TYR A 1 184 ? -28.332 13.681 51.110 1.00 56.38 184 TYR A N 1
ATOM 1489 C CA . TYR A 1 184 ? -26.890 13.799 51.216 1.00 56.38 184 TYR A CA 1
ATOM 1490 C C . TYR A 1 184 ? -26.624 15.197 51.765 1.00 56.38 184 TYR A C 1
ATOM 1492 O O . TYR A 1 184 ? -26.747 16.215 51.088 1.00 56.38 184 TYR A O 1
ATOM 1500 N N . ARG A 1 185 ? -26.297 15.237 53.055 1.00 48.66 185 ARG A N 1
ATOM 1501 C CA . ARG A 1 185 ? -25.654 16.368 53.706 1.00 48.66 185 ARG A CA 1
ATOM 1502 C C . ARG A 1 185 ? -24.360 16.623 52.928 1.00 48.66 185 ARG A C 1
ATOM 1504 O O . ARG A 1 185 ? -23.377 15.910 53.108 1.00 48.66 185 ARG A O 1
ATOM 1511 N N . ILE A 1 186 ? -24.410 17.579 52.000 1.00 49.78 186 ILE A N 1
ATOM 1512 C CA . ILE A 1 186 ? -23.264 18.080 51.237 1.00 49.78 186 ILE A CA 1
ATOM 1513 C C . ILE A 1 186 ? -22.338 18.745 52.255 1.00 49.78 186 ILE A C 1
ATOM 1515 O O . ILE A 1 186 ? -22.470 19.924 52.579 1.00 49.78 186 ILE A O 1
ATOM 1519 N N . SER A 1 187 ? -21.455 17.949 52.847 1.00 51.31 187 SER A N 1
ATOM 1520 C CA . SER A 1 187 ? -20.346 18.448 53.642 1.00 51.31 187 SER A CA 1
ATOM 1521 C C . SER A 1 187 ? -19.358 19.119 52.694 1.00 51.31 187 SER A C 1
ATOM 1523 O O . SER A 1 187 ? -18.771 18.458 51.847 1.00 51.31 187 SER A O 1
ATOM 1525 N N . SER A 1 188 ? -19.203 20.430 52.878 1.00 48.88 188 SER A N 1
ATOM 1526 C CA . SER A 1 188 ? -18.189 21.303 52.281 1.00 48.88 188 SER A CA 1
ATOM 1527 C C . SER A 1 188 ? -18.123 21.325 50.756 1.00 48.88 188 SER A C 1
ATOM 1529 O O . SER A 1 188 ? -17.379 20.585 50.122 1.00 48.88 188 SER A O 1
ATOM 1531 N N . LEU A 1 189 ? -18.826 22.308 50.193 1.00 46.75 189 LEU A N 1
ATOM 1532 C CA . LEU A 1 189 ? -18.465 22.946 48.932 1.00 46.75 189 LEU A CA 1
ATOM 1533 C C . LEU A 1 189 ? -17.009 23.436 49.029 1.00 46.75 189 LEU A C 1
ATOM 1535 O O . LEU A 1 189 ? -16.731 24.457 49.660 1.00 46.75 189 LEU A O 1
ATOM 1539 N N . SER A 1 190 ? -16.078 22.696 48.433 1.00 60.56 190 SER A N 1
ATOM 1540 C CA . SER A 1 190 ? -14.784 23.240 48.027 1.00 60.56 190 SER A CA 1
ATOM 1541 C C . SER A 1 190 ? -15.030 24.397 47.059 1.00 60.56 190 SER A C 1
ATOM 1543 O O . SER A 1 190 ? -15.917 24.334 46.205 1.00 60.56 190 SER A O 1
ATOM 1545 N N . ASN A 1 191 ? -14.286 25.489 47.232 1.00 62.56 191 ASN A N 1
ATOM 1546 C CA . ASN A 1 191 ? -14.454 26.687 46.422 1.00 62.56 191 ASN A CA 1
ATOM 1547 C C . ASN A 1 191 ? -14.241 26.344 44.935 1.00 62.56 191 ASN A C 1
ATOM 1549 O O . ASN A 1 191 ? -13.209 25.767 44.594 1.00 62.56 191 ASN A O 1
ATOM 1553 N N . PRO A 1 192 ? -15.131 26.768 44.019 1.00 66.50 192 PRO A N 1
ATOM 1554 C CA . PRO A 1 192 ? -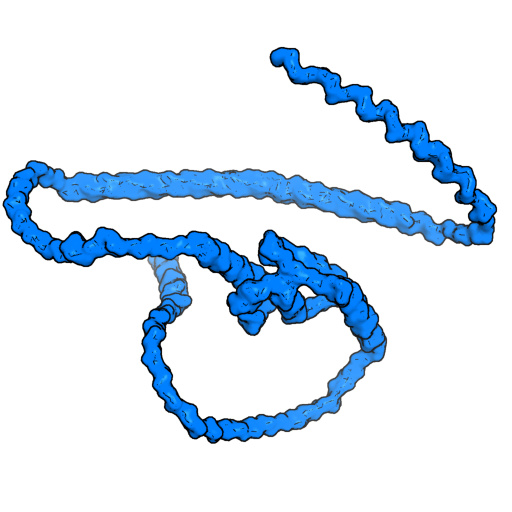14.986 26.504 42.581 1.00 66.50 192 PRO A CA 1
ATOM 1555 C C . PRO A 1 192 ? -13.711 27.116 41.967 1.00 66.50 192 PRO A C 1
ATOM 1557 O O . PRO A 1 192 ? -13.322 26.763 40.857 1.00 66.50 192 PRO A O 1
ATOM 1560 N N . ASN A 1 193 ? -13.022 28.006 42.688 1.00 70.75 193 ASN A N 1
ATOM 1561 C CA . ASN A 1 193 ? -11.719 28.539 42.287 1.00 70.75 193 ASN A CA 1
ATOM 1562 C C . ASN A 1 193 ? -10.573 27.512 42.404 1.00 70.75 193 ASN A C 1
ATOM 1564 O O . ASN A 1 193 ? -9.585 27.620 41.670 1.00 70.75 193 ASN A O 1
ATOM 1568 N N . ASP A 1 194 ? -10.701 26.507 43.273 1.00 72.50 194 ASP A N 1
ATOM 1569 C CA . ASP A 1 194 ? -9.653 25.501 43.488 1.00 72.50 194 ASP A CA 1
ATOM 1570 C C . ASP A 1 194 ? -9.673 24.431 42.375 1.00 72.50 194 ASP A C 1
ATOM 1572 O O . ASP A 1 194 ? -8.624 23.972 41.913 1.00 72.50 194 ASP A O 1
ATOM 1576 N N . GLU A 1 195 ? -10.857 24.102 41.845 1.00 79.06 195 GLU A N 1
ATOM 1577 C CA . GLU A 1 195 ? -11.021 23.182 40.705 1.00 79.06 195 GLU A CA 1
ATOM 1578 C C . GLU A 1 195 ? -10.509 23.783 39.386 1.00 79.06 195 GLU A C 1
ATOM 1580 O O . GLU A 1 195 ? -9.849 23.112 38.593 1.00 79.06 195 GLU A O 1
ATOM 1585 N N . VAL A 1 196 ? -10.739 25.080 39.160 1.00 83.81 196 VAL A N 1
ATOM 1586 C CA . VAL A 1 196 ? -10.214 25.764 37.966 1.00 83.81 196 VAL A CA 1
ATOM 1587 C C . VAL A 1 196 ? -8.684 25.849 38.013 1.00 83.81 196 VAL A C 1
ATOM 1589 O O . VAL A 1 196 ? -8.024 25.657 36.990 1.00 83.81 196 VAL A O 1
ATOM 1592 N N . SER A 1 197 ? -8.106 26.073 39.199 1.00 85.69 197 SER A N 1
ATOM 1593 C CA . SER A 1 197 ? -6.650 26.122 39.381 1.00 85.69 197 SER A CA 1
ATOM 1594 C C . SER A 1 197 ? -5.995 24.756 39.157 1.00 85.69 197 SER A C 1
ATOM 1596 O O . SER A 1 197 ? -4.976 24.670 38.474 1.00 85.69 197 SER A O 1
ATOM 1598 N N . THR A 1 198 ? -6.600 23.677 39.662 1.00 86.75 198 THR A N 1
ATOM 1599 C CA . THR A 1 198 ? -6.093 22.308 39.458 1.00 86.75 198 THR A CA 1
ATOM 1600 C C . THR A 1 198 ? -6.184 21.867 37.998 1.00 86.75 198 THR A C 1
ATOM 1602 O O . THR A 1 198 ? -5.214 21.322 37.469 1.00 86.75 198 THR A O 1
ATOM 1605 N N . LEU A 1 199 ? -7.284 22.178 37.303 1.00 89.69 199 LEU A N 1
ATOM 1606 C CA . LEU A 1 199 ? -7.418 21.900 35.870 1.00 89.69 199 LEU A CA 1
ATOM 1607 C C . LEU A 1 199 ? -6.381 22.674 35.039 1.00 89.69 199 LEU A C 1
ATOM 1609 O O . LEU A 1 199 ? -5.760 22.116 34.133 1.00 89.69 199 LEU A O 1
ATOM 1613 N N . MET A 1 200 ? -6.159 23.951 35.359 1.00 91.75 200 MET A N 1
ATOM 1614 C CA . MET A 1 200 ? -5.165 24.778 34.673 1.00 91.75 200 MET A CA 1
ATOM 1615 C C . MET A 1 200 ? -3.737 24.263 34.906 1.00 91.75 200 MET A C 1
ATOM 1617 O O . MET A 1 200 ? -2.951 24.207 33.960 1.00 91.75 200 MET A O 1
ATOM 1621 N N . GLN A 1 201 ? -3.417 23.815 36.124 1.00 94.25 201 GLN A N 1
ATOM 1622 C CA . GLN A 1 201 ? -2.128 23.201 36.449 1.00 94.25 201 GLN A CA 1
ATOM 1623 C C . GLN A 1 201 ? -1.905 21.897 35.662 1.00 94.25 201 GLN A C 1
ATOM 1625 O O . GLN A 1 201 ? -0.844 21.713 35.065 1.00 94.25 201 GLN A O 1
ATOM 1630 N N . ALA A 1 202 ? -2.920 21.027 35.594 1.00 93.06 202 ALA A N 1
ATOM 1631 C CA . ALA A 1 202 ? -2.857 19.778 34.834 1.00 93.06 202 ALA A CA 1
ATOM 1632 C C . ALA A 1 202 ? -2.655 20.034 33.332 1.00 93.06 202 ALA A C 1
ATOM 1634 O O . ALA A 1 202 ? -1.850 19.367 32.680 1.00 93.06 202 ALA A O 1
ATOM 1635 N N . GLN A 1 203 ? -3.327 21.051 32.781 1.00 91.75 203 GLN A N 1
ATOM 1636 C CA . GLN A 1 203 ? -3.143 21.444 31.386 1.00 91.75 203 GLN A CA 1
ATOM 1637 C C . GLN A 1 203 ? -1.704 21.911 31.115 1.00 91.75 203 GLN A C 1
ATOM 1639 O O . GLN A 1 203 ? -1.120 21.543 30.093 1.00 91.75 203 GLN A O 1
ATOM 1644 N N . ILE A 1 204 ? -1.115 22.687 32.032 1.00 95.75 204 ILE A N 1
ATOM 1645 C CA . ILE A 1 204 ? 0.279 23.134 31.92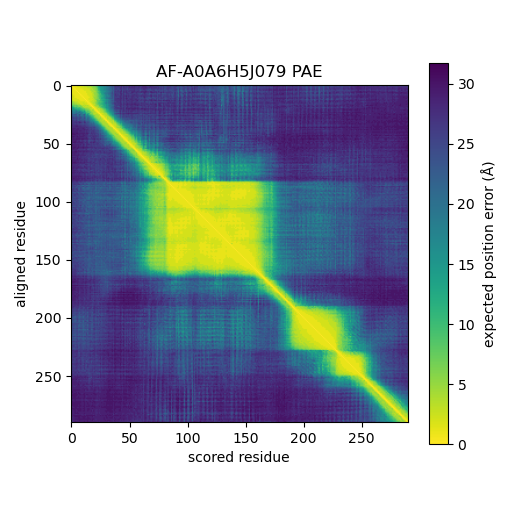7 1.00 95.75 204 ILE A CA 1
ATOM 1646 C C . ILE A 1 204 ? 1.223 21.927 31.924 1.00 95.75 204 ILE A C 1
ATOM 1648 O O . ILE A 1 204 ? 2.068 21.828 31.033 1.00 95.75 204 ILE A O 1
ATOM 1652 N N . GLU A 1 205 ? 1.043 20.975 32.839 1.00 95.94 205 GLU A N 1
ATOM 1653 C CA . GLU A 1 205 ? 1.883 19.775 32.911 1.00 95.94 205 GLU A CA 1
ATOM 1654 C C . GLU A 1 205 ? 1.819 18.943 31.619 1.00 95.94 205 GLU A C 1
ATOM 1656 O O . GLU A 1 205 ? 2.853 18.559 31.065 1.00 95.94 205 GLU A O 1
ATOM 1661 N N . VAL A 1 206 ? 0.617 18.724 31.075 1.00 94.06 206 VAL A N 1
ATOM 1662 C CA . VAL A 1 206 ? 0.435 17.991 29.811 1.00 94.06 206 VAL A CA 1
ATOM 1663 C C . VAL A 1 206 ? 1.147 18.700 28.659 1.00 94.06 206 VAL A C 1
ATOM 1665 O O . VAL A 1 206 ? 1.842 18.058 27.867 1.00 94.06 206 VAL A O 1
ATOM 1668 N N . THR A 1 207 ? 1.028 20.028 28.567 1.00 90.38 207 THR A N 1
ATOM 1669 C CA . THR A 1 207 ? 1.716 20.792 27.514 1.00 90.38 207 THR A CA 1
ATOM 1670 C C . THR A 1 207 ? 3.238 20.751 27.648 1.00 90.38 207 THR A C 1
ATOM 1672 O O . THR A 1 207 ? 3.931 20.673 26.632 1.00 90.38 207 THR A O 1
ATOM 1675 N N . GLN A 1 208 ? 3.766 20.735 28.875 1.00 96.88 208 GLN A N 1
ATOM 1676 C CA . GLN A 1 208 ? 5.201 20.610 29.128 1.00 96.88 208 GLN A CA 1
ATOM 1677 C C . GLN A 1 208 ? 5.724 19.239 28.687 1.00 96.88 208 GLN A C 1
ATOM 1679 O O . GLN A 1 208 ? 6.642 19.191 27.864 1.00 96.88 208 GLN A O 1
ATOM 1684 N N . ARG A 1 209 ? 5.075 18.143 29.103 1.00 92.38 209 ARG A N 1
ATOM 1685 C CA . ARG A 1 209 ? 5.453 16.773 28.698 1.00 92.38 209 ARG A CA 1
ATOM 1686 C C . ARG A 1 209 ? 5.406 16.570 27.183 1.00 92.38 209 ARG A C 1
ATOM 1688 O O . ARG A 1 209 ? 6.296 15.942 26.605 1.00 92.38 209 ARG A O 1
ATOM 1695 N N . LEU A 1 21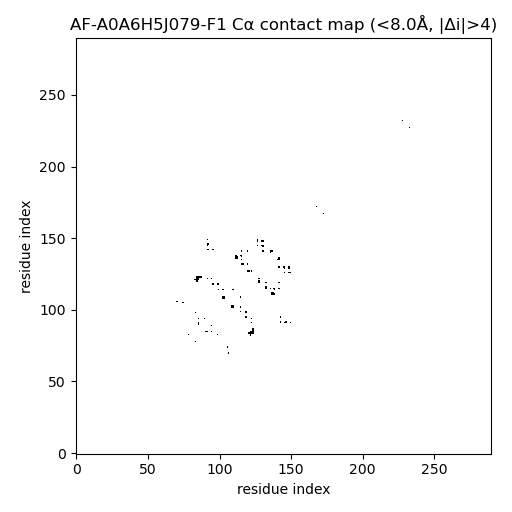0 ? 4.394 17.132 26.516 1.00 91.81 210 LEU A N 1
ATOM 1696 C CA . LEU A 1 210 ? 4.309 17.109 25.052 1.00 91.81 210 LEU A CA 1
ATOM 1697 C C . LEU A 1 210 ? 5.477 17.868 24.409 1.00 91.81 210 LEU A C 1
ATOM 1699 O O . LEU A 1 210 ? 6.068 17.380 23.448 1.00 91.81 210 LEU A O 1
ATOM 1703 N N . SER A 1 211 ? 5.845 19.036 24.943 1.00 95.25 211 SER A N 1
ATOM 1704 C CA . SER A 1 211 ? 6.968 19.820 24.415 1.00 95.25 211 SER A CA 1
ATOM 1705 C C . SER A 1 211 ? 8.323 19.115 24.574 1.00 95.25 211 SER A C 1
ATOM 1707 O O . SER A 1 211 ? 9.166 19.203 23.682 1.00 95.25 211 SER A O 1
ATOM 1709 N N . GLU A 1 212 ? 8.523 18.384 25.673 1.00 96.62 212 GLU A N 1
ATOM 1710 C CA . GLU A 1 212 ? 9.721 17.572 25.918 1.00 96.62 212 GLU A CA 1
ATOM 1711 C C . GLU A 1 212 ? 9.794 16.385 24.955 1.00 96.62 212 GLU A C 1
ATOM 1713 O O . GLU A 1 212 ? 10.821 16.181 24.310 1.00 96.62 212 GLU A O 1
ATOM 1718 N N . SER A 1 213 ? 8.672 15.688 24.758 1.00 91.81 213 SER A N 1
ATOM 1719 C CA . SER A 1 213 ? 8.571 14.568 23.813 1.00 91.81 213 SER A CA 1
ATOM 1720 C C . SER A 1 213 ? 8.877 15.002 22.374 1.00 91.81 213 SER A C 1
ATOM 1722 O O . SER A 1 213 ? 9.567 14.303 21.635 1.00 91.81 213 SER A O 1
ATOM 1724 N N . VAL A 1 214 ? 8.410 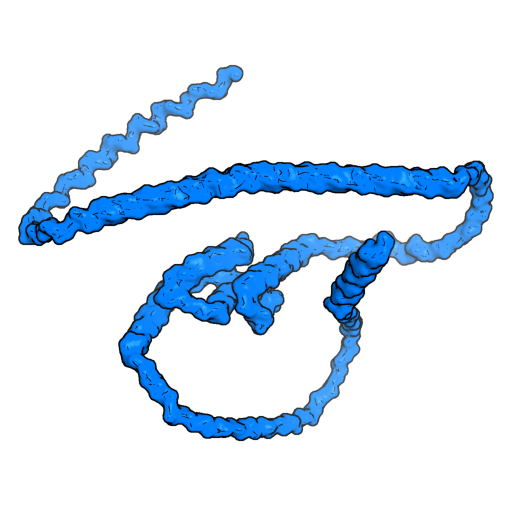16.188 21.964 1.00 94.06 214 VAL A N 1
ATOM 1725 C CA . VAL A 1 214 ? 8.716 16.745 20.635 1.00 94.06 214 VAL A CA 1
ATOM 1726 C C . VAL A 1 214 ? 10.209 17.042 20.486 1.00 94.06 214 VAL A C 1
ATOM 1728 O O . VAL A 1 214 ? 10.784 16.720 19.446 1.00 94.06 214 VAL A O 1
ATOM 1731 N N . LYS A 1 215 ? 10.856 17.610 21.511 1.00 96.19 215 LYS A N 1
ATOM 1732 C CA . LYS A 1 215 ? 12.307 17.869 21.489 1.00 96.19 215 LYS A CA 1
ATOM 1733 C C . LYS A 1 215 ? 13.118 16.574 21.412 1.00 96.19 215 LYS A C 1
ATOM 1735 O O . LYS A 1 215 ? 14.101 16.524 20.678 1.00 96.19 215 LYS A O 1
ATOM 1740 N N . GLU A 1 216 ? 12.700 15.532 22.127 1.00 96.12 216 GLU A N 1
ATOM 1741 C CA . GLU A 1 216 ? 13.340 14.213 22.066 1.00 96.12 216 GLU A CA 1
ATOM 1742 C C . GLU A 1 216 ? 13.202 13.579 20.675 1.00 96.12 216 GLU A C 1
ATOM 1744 O O . GLU A 1 216 ? 14.172 13.078 20.110 1.00 96.12 216 GLU A O 1
ATOM 1749 N N . LEU A 1 217 ? 12.015 13.634 20.068 1.00 89.69 217 LEU A N 1
ATOM 1750 C CA . LEU A 1 217 ? 11.825 13.117 18.711 1.00 89.69 217 LEU A CA 1
ATOM 1751 C C . LEU A 1 217 ? 12.646 13.898 17.678 1.00 89.69 217 LEU A C 1
ATOM 1753 O O . LEU A 1 217 ? 13.215 13.289 16.773 1.00 89.69 217 LEU A O 1
ATOM 1757 N N . GLN A 1 218 ? 12.756 15.221 17.831 1.00 94.62 218 GLN A N 1
ATOM 1758 C CA . GLN A 1 218 ? 13.601 16.052 16.971 1.00 94.62 218 GLN A CA 1
ATOM 1759 C C . GLN A 1 218 ? 15.081 15.665 17.074 1.00 94.62 218 GLN A C 1
ATOM 1761 O O . GLN A 1 218 ? 15.724 15.500 16.041 1.00 94.62 218 GLN A O 1
ATOM 1766 N N . SER A 1 219 ? 15.615 15.447 18.282 1.00 96.00 219 SER A N 1
ATOM 1767 C CA . SER A 1 219 ? 17.016 15.029 18.450 1.00 96.00 219 SER A CA 1
ATOM 1768 C C . SER A 1 219 ? 17.281 13.610 17.931 1.00 96.00 219 SER A C 1
ATOM 1770 O O . SER A 1 219 ? 18.348 13.324 17.383 1.00 96.00 219 SER A O 1
ATOM 1772 N N . ARG A 1 220 ? 16.297 12.706 18.038 1.00 93.56 220 ARG A N 1
ATOM 1773 C CA . ARG A 1 220 ? 16.378 11.366 17.435 1.00 93.56 220 ARG A CA 1
ATOM 1774 C C . ARG A 1 220 ? 16.383 11.425 15.912 1.00 93.56 220 ARG A C 1
ATOM 1776 O O . ARG A 1 220 ? 17.121 10.656 15.298 1.00 93.56 220 ARG A O 1
ATOM 1783 N N . LEU A 1 221 ? 15.595 12.320 15.316 1.00 87.00 221 LEU A N 1
ATOM 1784 C CA . LEU A 1 221 ? 15.561 12.519 13.870 1.00 87.00 221 LEU A CA 1
ATOM 1785 C C . LEU A 1 221 ? 16.914 13.027 13.357 1.00 87.00 221 LEU A C 1
ATOM 1787 O O . LEU A 1 221 ? 17.477 12.402 12.466 1.00 87.00 221 LEU A O 1
ATOM 1791 N N . THR A 1 222 ? 17.488 14.063 13.977 1.00 90.06 222 THR A N 1
ATOM 1792 C CA . THR A 1 222 ? 18.802 14.593 13.568 1.00 90.06 222 THR A CA 1
ATOM 1793 C C . THR A 1 222 ? 19.914 13.557 13.750 1.00 90.06 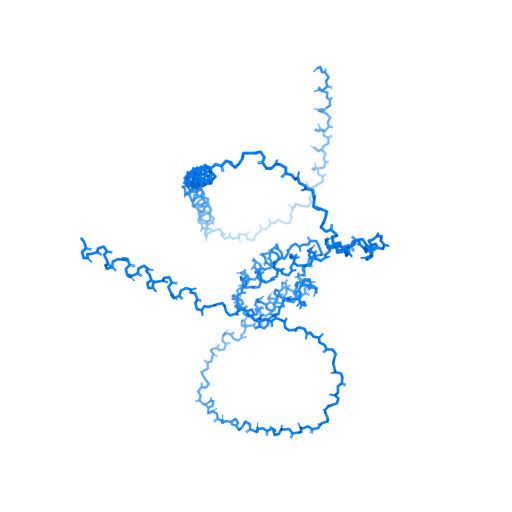222 THR A C 1
ATOM 1795 O O . THR A 1 222 ? 20.749 13.382 12.871 1.00 90.06 222 THR A O 1
ATOM 1798 N N . SER A 1 223 ? 19.887 12.773 14.835 1.00 90.81 223 SER A N 1
ATOM 1799 C CA . SER A 1 223 ? 20.830 11.659 15.041 1.00 90.81 223 SER A CA 1
ATOM 1800 C C . SER A 1 223 ? 20.687 10.542 13.997 1.00 90.81 223 SER A C 1
ATOM 1802 O O . SER A 1 223 ? 21.650 9.829 13.696 1.00 90.81 223 SER A O 1
ATOM 1804 N N . LEU A 1 224 ? 19.479 10.318 13.473 1.00 81.62 224 LEU A N 1
ATOM 1805 C CA . LEU A 1 224 ? 19.260 9.383 12.372 1.00 81.62 224 LEU A CA 1
ATOM 1806 C C . LEU A 1 224 ? 19.742 9.978 11.050 1.00 81.62 224 LEU A C 1
ATOM 1808 O O . LEU A 1 224 ? 20.405 9.273 10.296 1.00 81.62 224 LEU A O 1
ATOM 1812 N N . GLU A 1 225 ? 19.486 11.256 10.791 1.00 85.94 225 GLU A N 1
ATOM 1813 C CA . GLU A 1 225 ? 20.002 11.954 9.611 1.00 85.94 225 GLU A CA 1
ATOM 1814 C C . GLU A 1 225 ? 21.535 11.924 9.567 1.00 85.94 225 GLU A C 1
ATOM 1816 O O . GLU A 1 225 ? 22.093 11.553 8.539 1.00 85.94 225 GLU A O 1
ATOM 1821 N N . GLU A 1 226 ? 22.225 12.164 10.684 1.00 87.75 226 GLU A N 1
ATOM 1822 C CA . GLU A 1 226 ? 23.689 12.032 10.773 1.00 87.75 226 GLU A CA 1
ATOM 1823 C C . GLU A 1 226 ? 24.166 10.593 10.514 1.00 87.75 226 GLU A C 1
ATOM 1825 O O . GLU A 1 226 ? 25.179 10.360 9.852 1.00 87.75 226 GLU A O 1
ATOM 1830 N N . ARG A 1 227 ? 23.422 9.589 10.998 1.00 83.81 227 ARG A N 1
ATOM 1831 C CA . ARG A 1 227 ? 23.769 8.173 10.790 1.00 83.81 227 ARG A CA 1
ATOM 1832 C C . ARG A 1 227 ? 23.537 7.695 9.359 1.00 83.81 227 ARG A C 1
ATOM 1834 O O . ARG A 1 227 ? 24.269 6.820 8.895 1.00 83.81 227 ARG A O 1
ATOM 1841 N N . PHE A 1 228 ? 22.522 8.216 8.676 1.00 77.50 228 PHE A N 1
ATOM 1842 C CA . PHE A 1 228 ? 22.118 7.755 7.346 1.00 77.50 228 PHE A CA 1
ATOM 1843 C C . PHE A 1 228 ? 22.641 8.636 6.202 1.00 77.50 228 PHE A C 1
ATOM 1845 O O . PHE A 1 228 ? 22.865 8.108 5.113 1.00 77.50 228 PHE A O 1
ATOM 1852 N N . GLY A 1 229 ? 22.850 9.933 6.437 1.00 69.00 229 GLY A N 1
ATOM 1853 C CA . GLY A 1 229 ? 23.131 10.932 5.405 1.00 69.00 229 GLY A CA 1
ATOM 1854 C C . GLY A 1 229 ? 24.495 10.780 4.741 1.00 69.00 229 GLY A C 1
ATOM 1855 O O . GLY A 1 229 ? 24.583 10.854 3.520 1.00 69.00 229 GLY A O 1
ATOM 1856 N N . GLU A 1 230 ? 25.549 10.490 5.505 1.00 64.12 230 GLU A N 1
ATOM 1857 C CA . GLU A 1 230 ? 26.910 10.513 4.946 1.00 64.12 230 GLU A CA 1
ATOM 1858 C C . GLU A 1 230 ? 27.472 9.118 4.662 1.00 64.12 230 GLU A C 1
ATOM 1860 O O . GLU A 1 230 ? 28.082 8.893 3.617 1.00 64.12 230 GLU A O 1
ATOM 1865 N N . LYS A 1 231 ? 27.229 8.134 5.536 1.00 66.50 231 LYS A N 1
ATOM 1866 C CA . LYS A 1 231 ? 27.878 6.815 5.413 1.00 66.50 231 LYS A CA 1
ATOM 1867 C C . LYS A 1 231 ? 27.292 5.950 4.303 1.00 66.50 231 LYS A C 1
ATOM 1869 O O . LYS A 1 231 ? 28.039 5.332 3.558 1.00 66.50 231 LYS A O 1
ATOM 1874 N N . LYS A 1 232 ? 25.965 5.927 4.139 1.00 71.31 232 LYS A N 1
ATOM 1875 C CA . LYS A 1 232 ? 25.342 5.066 3.119 1.00 71.31 232 LYS A CA 1
ATOM 1876 C C . LYS A 1 232 ? 25.491 5.616 1.708 1.00 71.31 232 LYS A C 1
ATOM 1878 O O . LYS A 1 232 ? 25.642 4.833 0.779 1.00 71.31 232 LYS A O 1
ATOM 1883 N N . GLN A 1 233 ? 25.463 6.938 1.533 1.00 69.00 233 GLN A N 1
ATOM 1884 C CA . GLN A 1 233 ? 25.683 7.531 0.213 1.00 69.00 233 GLN A CA 1
ATOM 1885 C C . GLN A 1 233 ? 27.131 7.345 -0.246 1.00 69.00 233 GLN A C 1
ATOM 1887 O O . GLN A 1 233 ? 27.351 6.968 -1.393 1.00 69.00 233 GLN A O 1
ATOM 1892 N N . THR A 1 234 ? 28.106 7.534 0.647 1.00 77.69 234 THR A N 1
ATOM 1893 C CA . THR A 1 234 ? 29.525 7.323 0.320 1.00 77.69 234 THR A CA 1
ATOM 1894 C C . THR A 1 234 ? 29.849 5.850 0.076 1.00 77.69 234 THR A C 1
ATOM 1896 O O . THR A 1 234 ? 30.517 5.551 -0.906 1.00 77.69 234 THR A O 1
ATOM 1899 N N . GLU A 1 235 ? 29.304 4.922 0.870 1.00 82.06 235 GLU A N 1
ATOM 1900 C CA . GLU A 1 235 ? 29.485 3.478 0.663 1.00 82.06 235 GLU A CA 1
ATOM 1901 C C . GLU A 1 235 ? 28.871 3.002 -0.665 1.00 82.06 235 GLU A C 1
ATOM 1903 O O . GLU A 1 235 ? 29.486 2.234 -1.402 1.00 82.06 235 GLU A O 1
ATOM 1908 N N . LEU A 1 236 ? 27.681 3.496 -1.026 1.00 78.25 236 LEU A N 1
ATOM 1909 C CA . LEU A 1 236 ? 27.019 3.130 -2.282 1.00 78.25 236 LEU A CA 1
ATOM 1910 C C . LEU A 1 236 ? 27.749 3.733 -3.494 1.00 78.25 236 LEU A C 1
ATOM 1912 O O . LEU A 1 236 ? 27.962 3.034 -4.484 1.00 78.25 236 LEU A O 1
ATOM 1916 N N . LEU A 1 237 ? 28.205 4.988 -3.399 1.00 78.50 237 LEU A N 1
ATOM 1917 C CA . LEU A 1 237 ? 29.053 5.607 -4.423 1.00 78.50 237 LEU A CA 1
ATOM 1918 C C . LEU A 1 237 ? 30.386 4.870 -4.580 1.00 78.50 237 LEU A C 1
ATOM 1920 O O . LEU A 1 237 ? 30.807 4.633 -5.709 1.00 78.50 237 LEU A O 1
ATOM 1924 N N . GLN A 1 238 ? 31.013 4.455 -3.479 1.00 91.06 238 GLN A N 1
ATOM 1925 C CA . GLN A 1 238 ? 32.249 3.679 -3.510 1.00 91.06 238 GLN A CA 1
ATOM 1926 C C . GLN A 1 238 ? 32.040 2.325 -4.199 1.00 91.06 238 GLN A C 1
ATOM 1928 O O . GLN A 1 238 ? 32.808 1.968 -5.089 1.00 91.06 238 GLN A O 1
ATOM 1933 N N . ARG A 1 239 ? 30.946 1.623 -3.887 1.00 88.88 239 ARG A N 1
ATOM 1934 C CA . ARG A 1 239 ? 30.599 0.338 -4.513 1.00 88.88 239 ARG A CA 1
ATOM 1935 C C . ARG A 1 239 ? 30.310 0.463 -6.011 1.00 88.88 239 ARG A C 1
ATOM 1937 O O . ARG A 1 239 ? 30.694 -0.402 -6.796 1.00 88.88 239 ARG A O 1
ATOM 1944 N N . ILE A 1 240 ? 29.643 1.547 -6.419 1.00 86.44 240 ILE A N 1
ATOM 1945 C CA . ILE A 1 240 ? 29.437 1.872 -7.837 1.00 86.44 240 ILE A CA 1
ATOM 1946 C C . ILE A 1 240 ? 30.787 2.132 -8.515 1.00 86.44 240 ILE A C 1
ATOM 1948 O O . ILE A 1 240 ? 31.023 1.622 -9.609 1.00 86.44 240 ILE A O 1
ATOM 1952 N N . PHE A 1 241 ? 31.679 2.888 -7.873 1.00 91.00 241 PHE A N 1
ATOM 1953 C CA . PHE A 1 241 ? 32.996 3.203 -8.420 1.00 91.00 241 PHE A CA 1
ATOM 1954 C C . PHE A 1 241 ? 33.851 1.940 -8.604 1.00 91.00 241 PHE A 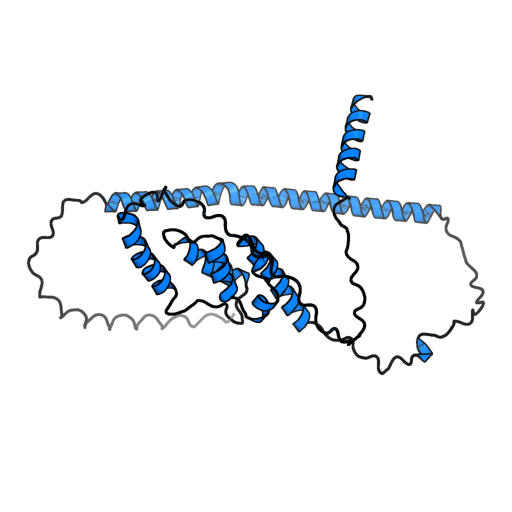C 1
ATOM 1956 O O . PHE A 1 241 ? 34.399 1.724 -9.684 1.00 91.00 241 PHE A O 1
ATOM 1963 N N . GLU A 1 242 ? 33.894 1.055 -7.604 1.00 91.50 242 GLU A N 1
ATOM 1964 C CA . GLU A 1 242 ? 34.578 -0.245 -7.680 1.00 91.50 242 GLU A CA 1
ATOM 1965 C C . GLU A 1 242 ? 34.041 -1.094 -8.843 1.00 91.50 242 GLU A C 1
ATOM 1967 O O . GLU A 1 242 ? 34.817 -1.560 -9.678 1.00 91.50 242 GLU A O 1
ATOM 1972 N N . SER A 1 243 ? 32.716 -1.187 -8.987 1.00 88.25 243 SER A N 1
ATOM 1973 C CA . SER A 1 243 ? 32.084 -1.944 -10.074 1.00 88.25 243 SER A CA 1
ATOM 1974 C C . SER A 1 243 ? 32.391 -1.370 -11.466 1.00 88.25 243 SER A C 1
ATOM 1976 O O . SER A 1 243 ? 32.666 -2.122 -12.402 1.00 88.25 243 SER A O 1
ATOM 1978 N N . ILE A 1 244 ? 32.412 -0.041 -11.621 1.00 85.75 244 ILE A N 1
ATOM 1979 C CA . ILE A 1 244 ? 32.821 0.605 -12.880 1.00 85.75 244 ILE A CA 1
ATOM 1980 C C . ILE A 1 244 ? 34.287 0.285 -13.201 1.00 85.75 244 ILE A C 1
ATOM 1982 O O . ILE A 1 244 ? 34.614 0.001 -14.355 1.00 85.75 244 ILE A O 1
ATOM 1986 N N . THR A 1 245 ? 35.162 0.297 -12.193 1.00 84.81 245 THR A N 1
ATOM 1987 C CA . THR A 1 245 ? 36.596 0.020 -12.368 1.00 84.81 245 THR A CA 1
ATOM 1988 C C . THR A 1 245 ? 36.835 -1.430 -12.803 1.00 84.81 245 THR A C 1
ATOM 1990 O O . THR A 1 245 ? 37.637 -1.690 -13.701 1.00 84.81 245 THR A O 1
ATOM 1993 N N . GLU A 1 246 ? 36.091 -2.383 -12.234 1.00 85.81 246 GLU A N 1
ATOM 1994 C CA . GLU A 1 246 ? 36.104 -3.780 -12.677 1.00 85.81 246 GLU A CA 1
ATOM 1995 C C . GLU A 1 246 ? 35.686 -3.906 -14.147 1.00 85.81 246 GLU A C 1
ATOM 1997 O O . GLU A 1 246 ? 36.398 -4.520 -14.941 1.00 85.81 246 GLU A O 1
ATOM 2002 N N . LEU A 1 247 ? 34.578 -3.273 -14.544 1.00 78.94 247 LEU A N 1
ATOM 2003 C CA . LEU A 1 247 ? 34.081 -3.326 -15.923 1.00 78.94 247 LEU A CA 1
ATOM 2004 C C . LEU A 1 247 ? 35.052 -2.704 -16.937 1.00 78.94 247 LEU A C 1
ATOM 2006 O O . LEU A 1 247 ? 35.190 -3.215 -18.049 1.00 78.94 247 LEU A O 1
ATOM 2010 N N . GLN A 1 248 ? 35.755 -1.633 -16.565 1.00 75.56 248 GLN A N 1
ATOM 2011 C CA . GLN A 1 248 ? 36.790 -1.036 -17.413 1.00 75.56 248 GLN A CA 1
ATOM 2012 C C . GLN A 1 248 ? 37.989 -1.974 -17.600 1.00 75.56 248 GLN A C 1
ATOM 2014 O O . GLN A 1 248 ? 38.498 -2.090 -18.716 1.00 75.56 248 GLN A O 1
ATOM 2019 N N . ASN A 1 249 ? 38.383 -2.717 -16.562 1.00 76.00 249 ASN A N 1
ATOM 2020 C CA . ASN A 1 249 ? 39.449 -3.717 -16.666 1.00 76.00 249 ASN A CA 1
ATOM 2021 C C . ASN A 1 249 ? 39.071 -4.896 -17.581 1.00 76.00 249 ASN A C 1
ATOM 2023 O O . ASN A 1 249 ? 39.940 -5.438 -18.264 1.00 76.00 249 ASN A O 1
ATOM 2027 N N . TYR A 1 250 ? 37.786 -5.255 -17.674 1.00 68.06 250 TYR A N 1
ATOM 2028 C CA . TYR A 1 250 ? 37.317 -6.289 -18.606 1.00 68.06 250 TYR A CA 1
ATOM 2029 C C . TYR A 1 250 ? 37.309 -5.848 -20.079 1.00 68.06 250 TYR A C 1
ATOM 2031 O O . TYR A 1 250 ? 37.343 -6.703 -20.964 1.00 68.06 250 TYR A O 1
ATOM 2039 N N . ASN A 1 251 ? 37.300 -4.543 -20.370 1.00 56.62 251 ASN A N 1
ATOM 2040 C CA . ASN A 1 251 ? 37.141 -4.032 -21.737 1.00 56.62 251 ASN A CA 1
ATOM 2041 C C . ASN A 1 251 ? 38.470 -3.674 -22.443 1.00 56.62 251 ASN A C 1
ATOM 2043 O O . ASN A 1 251 ? 38.470 -3.255 -23.599 1.00 56.62 251 ASN A O 1
ATOM 2047 N N . CYS A 1 252 ? 39.616 -3.865 -21.780 1.00 48.03 252 CYS A N 1
ATOM 2048 C CA . CYS A 1 252 ? 40.937 -3.481 -22.297 1.00 48.03 252 CYS A CA 1
ATOM 2049 C C . CYS A 1 252 ? 41.742 -4.617 -22.961 1.00 48.03 252 CYS A C 1
ATOM 2051 O O . CYS A 1 252 ? 42.952 -4.484 -23.120 1.00 48.03 252 CYS A O 1
ATOM 2053 N N . ASN A 1 253 ? 41.106 -5.704 -23.416 1.00 55.78 253 ASN A N 1
ATOM 2054 C CA . ASN A 1 253 ? 41.767 -6.703 -24.275 1.00 55.78 253 ASN A CA 1
ATOM 2055 C C . ASN A 1 253 ? 41.003 -6.966 -25.592 1.00 55.78 253 ASN A C 1
ATOM 2057 O O . ASN A 1 253 ? 40.493 -8.065 -25.811 1.00 55.78 253 ASN A O 1
ATOM 2061 N N . PRO A 1 254 ? 40.931 -5.993 -26.522 1.00 51.09 254 PRO A N 1
ATOM 2062 C CA . PRO A 1 254 ? 40.253 -6.183 -27.805 1.00 51.09 254 PRO A CA 1
ATOM 2063 C C . PRO A 1 254 ? 41.086 -6.912 -28.883 1.00 51.09 254 PRO A C 1
ATOM 2065 O O . PRO A 1 254 ? 40.715 -6.870 -30.053 1.00 51.09 254 PRO A O 1
ATOM 2068 N N . SER A 1 255 ? 42.198 -7.589 -28.563 1.00 51.59 255 SER A N 1
ATOM 2069 C CA . SER A 1 255 ? 43.072 -8.195 -29.595 1.00 51.59 255 SER A CA 1
ATOM 2070 C C . SER A 1 255 ? 43.423 -9.676 -29.411 1.00 51.59 255 SER A C 1
ATOM 2072 O O . SER A 1 255 ? 44.298 -10.193 -30.107 1.00 51.59 255 SER A O 1
ATOM 2074 N N . GLY A 1 256 ? 42.701 -10.407 -28.561 1.00 51.41 256 GLY A N 1
ATOM 2075 C CA . GLY A 1 256 ? 42.797 -11.867 -28.511 1.00 51.41 256 GLY A CA 1
ATOM 2076 C C . GLY A 1 256 ? 41.944 -12.519 -29.597 1.00 51.41 256 GLY A C 1
ATOM 2077 O O . GLY A 1 256 ? 40.817 -12.924 -29.327 1.00 51.41 256 GLY A O 1
ATOM 2078 N N . LYS A 1 257 ? 42.458 -12.623 -30.830 1.00 52.22 257 LYS A N 1
ATOM 2079 C CA . LYS A 1 257 ? 41.850 -13.483 -31.861 1.00 52.22 257 LYS A CA 1
ATOM 2080 C C . LYS A 1 257 ? 41.661 -14.894 -31.274 1.00 52.22 257 LYS A C 1
ATOM 2082 O O . LYS A 1 257 ? 42.642 -15.455 -30.786 1.00 52.22 257 LYS A O 1
ATOM 2087 N N . PRO A 1 258 ? 40.456 -15.487 -31.319 1.00 51.38 258 PRO A N 1
ATOM 2088 C CA . PRO A 1 258 ? 40.281 -16.872 -30.919 1.00 51.38 258 PRO A CA 1
ATOM 2089 C C . PRO A 1 258 ? 40.944 -17.750 -31.980 1.00 51.38 258 PRO A C 1
ATOM 2091 O O . PRO A 1 258 ? 40.414 -17.934 -33.076 1.00 51.38 258 PRO A O 1
ATOM 2094 N N . ASP A 1 259 ? 42.134 -18.257 -31.667 1.00 48.91 259 ASP A N 1
ATOM 2095 C CA . ASP A 1 259 ? 42.804 -19.257 -32.486 1.00 48.91 259 ASP A CA 1
ATOM 2096 C C . ASP A 1 259 ? 41.991 -20.553 -32.399 1.00 48.91 259 ASP A C 1
ATOM 2098 O O . ASP A 1 259 ? 42.046 -21.325 -31.437 1.00 48.91 259 ASP A O 1
ATOM 2102 N N . GLY A 1 260 ? 41.142 -20.755 -33.403 1.00 54.12 260 GLY A N 1
ATOM 2103 C CA . GLY A 1 260 ? 40.360 -21.962 -33.576 1.00 54.12 260 GLY A CA 1
ATOM 2104 C C . GLY A 1 260 ? 41.275 -23.116 -33.947 1.00 54.12 260 GLY A C 1
ATOM 2105 O O . GLY A 1 260 ? 41.435 -23.414 -35.126 1.00 54.12 260 GLY A O 1
ATOM 2106 N N . ARG A 1 261 ? 41.867 -23.794 -32.960 1.00 54.66 261 ARG A N 1
ATOM 2107 C CA . ARG A 1 261 ? 42.443 -25.130 -33.152 1.00 54.66 261 ARG A CA 1
ATOM 2108 C C . ARG A 1 261 ? 42.602 -25.882 -31.831 1.00 54.66 261 ARG A C 1
ATOM 2110 O O . ARG A 1 261 ? 43.455 -25.568 -31.017 1.00 54.66 261 ARG A O 1
ATOM 2117 N N . LYS A 1 262 ? 41.859 -26.993 -31.769 1.00 54.31 262 LYS A N 1
ATOM 2118 C CA . LYS A 1 262 ? 42.109 -28.211 -30.981 1.00 54.31 262 LYS A CA 1
ATOM 2119 C C . LYS A 1 262 ? 41.836 -28.115 -29.475 1.00 54.31 262 LYS A C 1
ATOM 2121 O O . LYS A 1 262 ? 42.690 -27.705 -28.709 1.00 54.31 262 LYS A O 1
ATOM 2126 N N . HIS A 1 263 ? 40.705 -28.682 -29.049 1.00 46.19 263 HIS A N 1
ATOM 2127 C CA . HIS A 1 263 ? 40.710 -29.606 -27.907 1.00 46.19 263 HIS A CA 1
ATOM 2128 C C . HIS A 1 263 ? 39.452 -30.491 -27.878 1.00 46.19 263 HIS A C 1
ATOM 2130 O O . HIS A 1 263 ? 38.527 -30.303 -27.095 1.00 46.19 263 HIS A O 1
ATOM 2136 N N . GLN A 1 264 ? 39.460 -31.531 -28.717 1.00 53.66 264 GLN A N 1
ATOM 2137 C CA . GLN A 1 264 ? 38.855 -32.815 -28.359 1.00 53.66 264 GLN A CA 1
ATOM 2138 C C . GLN A 1 264 ? 39.831 -33.555 -27.433 1.00 53.66 264 GLN A C 1
ATOM 2140 O O . GLN A 1 264 ? 40.511 -34.462 -27.879 1.00 53.66 264 GLN A O 1
ATOM 2145 N N . GLU A 1 265 ? 39.974 -33.158 -26.168 1.00 53.59 265 GLU A N 1
ATOM 2146 C CA . GLU A 1 265 ? 40.597 -34.034 -25.159 1.00 53.59 265 GLU A CA 1
ATOM 2147 C C . GLU A 1 265 ? 40.450 -33.434 -23.763 1.00 53.59 265 GLU A C 1
ATOM 2149 O O . GLU A 1 265 ? 41.296 -32.667 -23.325 1.00 53.59 265 GLU A O 1
ATOM 2154 N N . LYS A 1 266 ? 39.337 -33.730 -23.080 1.00 49.94 266 LYS A N 1
ATOM 2155 C CA . LYS A 1 266 ? 39.192 -33.672 -21.607 1.00 49.94 266 LYS A CA 1
ATOM 2156 C C . LYS A 1 266 ? 37.795 -34.158 -21.205 1.00 49.94 266 LYS A C 1
ATOM 2158 O O . LYS A 1 266 ? 36.992 -33.448 -20.617 1.00 49.94 266 LYS A O 1
ATOM 2163 N N . ARG A 1 267 ? 37.494 -35.417 -21.538 1.00 49.31 267 ARG A N 1
ATOM 2164 C CA . ARG A 1 267 ? 36.338 -36.161 -20.998 1.00 49.31 267 ARG A CA 1
ATOM 2165 C C . ARG A 1 267 ? 36.741 -37.247 -19.988 1.00 49.31 267 ARG A C 1
ATOM 2167 O O . ARG A 1 267 ? 35.974 -38.168 -19.752 1.00 49.31 267 ARG A O 1
ATOM 2174 N N . LYS A 1 268 ? 37.929 -37.159 -19.371 1.00 53.41 268 LYS A N 1
ATOM 2175 C CA . LYS A 1 268 ? 38.424 -38.209 -18.453 1.00 53.41 268 LYS A CA 1
ATOM 2176 C C . LYS A 1 268 ? 38.843 -37.774 -17.038 1.00 53.41 268 LYS A C 1
ATOM 2178 O O . LYS A 1 268 ? 39.280 -38.639 -16.294 1.00 53.41 268 LYS A O 1
ATOM 2183 N N . SER A 1 269 ? 38.686 -36.517 -16.600 1.00 52.53 269 SER A N 1
ATOM 2184 C CA . SER A 1 269 ? 39.168 -36.112 -15.254 1.00 52.53 269 SER A CA 1
ATOM 2185 C C . SER A 1 269 ? 38.102 -35.719 -14.221 1.00 52.53 269 SER A C 1
ATOM 2187 O O . SER A 1 269 ? 38.461 -35.316 -13.117 1.00 52.53 269 SER A O 1
ATOM 2189 N N . THR A 1 270 ? 36.804 -35.860 -14.507 1.00 49.31 270 THR A N 1
ATOM 2190 C CA . THR A 1 270 ? 35.737 -35.499 -13.542 1.00 49.31 270 THR A CA 1
ATOM 2191 C C . THR A 1 270 ? 35.293 -36.674 -12.652 1.00 49.31 270 THR A C 1
ATOM 2193 O O . THR A 1 270 ? 34.395 -36.522 -11.831 1.00 49.31 270 THR A O 1
ATOM 2196 N N . GLN A 1 271 ? 35.945 -37.841 -12.740 1.00 49.22 271 GLN A N 1
ATOM 2197 C CA . GLN A 1 271 ? 35.616 -39.012 -11.907 1.00 49.22 271 GLN A CA 1
ATOM 2198 C C . GLN A 1 271 ? 36.404 -39.089 -10.577 1.00 49.22 271 GLN A C 1
ATOM 2200 O O . GLN A 1 271 ? 36.151 -39.991 -9.788 1.00 49.22 271 GLN A O 1
ATOM 2205 N N . GLN A 1 272 ? 37.337 -38.169 -10.282 1.00 50.22 272 GLN A N 1
ATOM 2206 C CA . GLN A 1 272 ? 38.205 -38.264 -9.085 1.00 50.22 272 GLN A CA 1
ATOM 2207 C C . GLN A 1 272 ? 37.970 -37.215 -7.983 1.00 50.22 272 GLN A C 1
ATOM 2209 O O . GLN A 1 272 ? 38.648 -37.248 -6.962 1.00 50.22 272 GLN A O 1
ATOM 2214 N N . ARG A 1 273 ? 36.986 -36.315 -8.108 1.00 47.69 273 ARG A N 1
ATOM 2215 C CA . ARG A 1 273 ? 36.690 -35.300 -7.069 1.00 47.69 273 ARG A CA 1
ATOM 2216 C C . ARG A 1 273 ? 35.453 -35.596 -6.212 1.00 47.69 273 ARG A C 1
ATOM 2218 O O . ARG A 1 273 ? 34.842 -34.675 -5.688 1.00 47.69 273 ARG A O 1
ATOM 2225 N N . LYS A 1 274 ? 35.091 -36.873 -6.040 1.00 51.09 274 LYS A N 1
ATOM 2226 C CA . LYS A 1 274 ? 34.026 -37.290 -5.105 1.00 51.09 274 LYS A CA 1
ATOM 2227 C C . LYS A 1 274 ? 34.521 -37.856 -3.762 1.00 51.09 274 LYS A C 1
ATOM 2229 O O . LYS A 1 274 ? 33.688 -38.188 -2.935 1.00 51.09 274 LYS A O 1
ATOM 2234 N N . ASN A 1 275 ? 35.831 -37.884 -3.489 1.00 51.16 275 ASN A N 1
ATOM 2235 C CA . ASN A 1 275 ? 36.371 -38.561 -2.293 1.00 51.16 275 ASN A CA 1
ATOM 2236 C C . ASN A 1 275 ? 37.055 -37.648 -1.250 1.00 51.16 275 ASN A C 1
ATOM 2238 O O . ASN A 1 275 ? 37.825 -38.151 -0.443 1.00 51.16 275 ASN A O 1
ATOM 2242 N N . VAL A 1 276 ? 36.816 -36.328 -1.231 1.00 51.44 276 VAL A N 1
ATOM 2243 C CA . VAL A 1 276 ? 37.498 -35.422 -0.264 1.00 51.44 276 VAL A CA 1
ATOM 2244 C C . VAL A 1 276 ? 36.531 -34.526 0.529 1.00 51.44 276 VAL A C 1
ATOM 2246 O O . VAL A 1 276 ? 36.935 -33.532 1.113 1.00 51.44 276 VAL A O 1
ATOM 2249 N N . SER A 1 277 ? 35.238 -34.857 0.595 1.00 47.81 277 SER A N 1
ATOM 2250 C CA . SER A 1 277 ? 34.266 -34.066 1.375 1.00 47.81 277 SER A CA 1
ATOM 2251 C C . SER A 1 277 ? 33.395 -34.935 2.287 1.00 47.81 277 SER A C 1
ATOM 2253 O O . SER A 1 277 ? 32.184 -34.773 2.343 1.00 47.81 277 SER A O 1
ATOM 2255 N N . SER A 1 278 ? 34.007 -35.893 2.996 1.00 47.72 278 SER A N 1
ATOM 2256 C CA . SER A 1 278 ? 33.320 -36.663 4.049 1.00 47.72 278 SER A CA 1
ATOM 2257 C C . SER A 1 278 ? 34.089 -36.738 5.379 1.00 47.72 278 SER A C 1
ATOM 2259 O O . SER A 1 278 ? 33.791 -37.606 6.192 1.00 47.72 278 SER A O 1
ATOM 2261 N N . THR A 1 279 ? 35.065 -35.855 5.633 1.00 51.72 279 THR A N 1
ATOM 2262 C CA . THR A 1 279 ? 35.939 -35.960 6.829 1.00 51.72 279 THR A CA 1
ATOM 2263 C C . THR A 1 279 ? 35.946 -34.712 7.723 1.00 51.72 279 THR A C 1
ATOM 2265 O O . THR A 1 279 ? 36.860 -34.535 8.514 1.00 51.72 279 THR A O 1
ATOM 2268 N N . GLN A 1 280 ? 34.943 -33.829 7.655 1.00 48.97 280 GLN A N 1
ATOM 2269 C CA . GLN A 1 280 ? 34.881 -32.651 8.549 1.00 48.97 280 GLN A CA 1
ATOM 2270 C C . GLN A 1 280 ? 33.528 -32.445 9.252 1.00 48.97 280 GLN A C 1
ATOM 2272 O O . GLN A 1 280 ? 33.177 -31.327 9.607 1.00 48.97 280 GLN A O 1
ATOM 2277 N N . GLN A 1 281 ? 32.782 -33.523 9.512 1.00 47.22 281 GLN A N 1
ATOM 2278 C CA . GLN A 1 281 ? 31.562 -33.485 10.338 1.00 47.22 281 GLN A CA 1
ATOM 2279 C C . GLN A 1 281 ? 31.620 -34.433 11.549 1.00 47.22 281 GLN A C 1
ATOM 2281 O O . GLN A 1 281 ? 30.614 -34.984 11.976 1.00 47.22 281 GLN A O 1
ATOM 2286 N N . ALA A 1 282 ? 32.806 -34.609 12.131 1.00 50.78 282 ALA A N 1
ATOM 2287 C CA . ALA A 1 282 ? 32.969 -35.267 13.424 1.00 50.78 282 ALA A CA 1
ATOM 2288 C C . ALA A 1 282 ? 33.867 -34.392 14.303 1.00 50.78 282 ALA A C 1
ATOM 2290 O O . ALA A 1 282 ? 35.089 -34.470 14.212 1.00 50.78 282 ALA A O 1
ATOM 2291 N N . GLY A 1 283 ? 33.265 -33.513 15.105 1.00 49.28 283 GLY A N 1
ATOM 2292 C CA . GLY A 1 283 ? 34.021 -32.753 16.099 1.00 49.28 283 GLY A CA 1
ATOM 2293 C C . GLY A 1 283 ? 33.438 -31.404 16.491 1.00 49.28 283 GLY A C 1
ATOM 2294 O O . GLY A 1 283 ? 34.183 -30.436 16.478 1.00 49.28 283 GLY A O 1
ATOM 2295 N N . MET A 1 284 ? 32.148 -31.319 16.835 1.00 48.62 284 MET A N 1
ATOM 2296 C CA . MET A 1 284 ? 31.613 -30.220 17.662 1.00 48.62 284 MET A CA 1
ATOM 2297 C C . MET A 1 284 ? 30.398 -30.684 18.486 1.00 48.62 284 MET A C 1
ATOM 2299 O O . MET A 1 284 ? 29.362 -30.035 18.521 1.00 48.62 284 MET A O 1
ATOM 2303 N N . GLU A 1 285 ? 30.540 -31.809 19.184 1.00 53.38 285 GLU A N 1
ATOM 2304 C CA . GLU A 1 285 ? 29.712 -32.119 20.351 1.00 53.38 285 GLU A CA 1
ATOM 2305 C C . GLU A 1 285 ? 30.654 -32.351 21.525 1.00 53.38 285 GLU A C 1
ATOM 2307 O O . GLU A 1 285 ? 31.304 -33.384 21.590 1.00 53.38 285 GLU A O 1
ATOM 2312 N N . THR A 1 286 ? 30.793 -31.334 22.373 1.00 54.50 286 THR A N 1
ATOM 2313 C CA . THR A 1 286 ? 31.013 -31.402 23.828 1.00 54.50 286 THR A CA 1
ATOM 2314 C C . THR A 1 286 ? 31.446 -30.012 24.264 1.00 54.50 286 THR A C 1
ATOM 2316 O O . THR A 1 286 ? 32.568 -29.620 23.953 1.00 54.50 286 THR A O 1
ATOM 2319 N N . LEU A 1 287 ? 30.563 -29.280 24.949 1.00 49.97 287 LEU A N 1
ATOM 2320 C CA . LEU A 1 287 ? 30.853 -28.398 26.092 1.00 49.97 287 LEU A CA 1
ATOM 2321 C C . LEU A 1 287 ? 29.612 -27.545 26.406 1.00 49.97 287 LEU A C 1
ATOM 2323 O O . LEU A 1 287 ? 29.596 -26.340 26.201 1.00 49.97 287 LEU A O 1
ATOM 2327 N N . GLU A 1 288 ? 28.577 -28.184 26.946 1.00 51.09 288 GLU A N 1
ATOM 2328 C CA . GLU A 1 288 ? 27.574 -27.508 27.775 1.00 51.09 288 GLU A CA 1
ATOM 2329 C C . GLU A 1 288 ? 27.298 -28.397 28.989 1.00 51.09 288 GLU A C 1
ATOM 2331 O O . GLU A 1 288 ? 26.444 -29.278 28.979 1.00 51.09 288 GLU A O 1
ATOM 2336 N N . SER A 1 289 ? 28.135 -28.236 30.013 1.00 57.62 289 SER A N 1
ATOM 2337 C CA . SER A 1 289 ? 27.873 -28.636 31.399 1.00 57.62 289 SER A CA 1
ATOM 2338 C C . SER A 1 289 ? 28.976 -28.062 32.282 1.00 57.62 289 SER A C 1
ATOM 2340 O O . SER A 1 289 ? 30.018 -28.695 32.468 1.00 57.62 289 SER A O 1
ATOM 2342 N N . ARG A 1 290 ? 28.749 -26.852 32.800 1.00 48.62 290 ARG A N 1
ATOM 2343 C CA . ARG A 1 290 ? 29.177 -26.408 34.132 1.00 48.62 290 ARG A CA 1
ATOM 2344 C C . ARG A 1 290 ? 28.518 -25.090 34.498 1.00 48.62 290 ARG A C 1
ATOM 2346 O O . ARG A 1 290 ? 28.489 -24.202 33.623 1.00 48.62 290 ARG A O 1
#

Organism: NCBI:txid86971

Solvent-accessible surface area (backbone atoms only — not comparable to full-atom values): 19141 Å² total; per-residue (Å²): 112,75,67,58,57,53,52,54,54,54,53,53,57,57,58,64,67,71,72,79,80,75,84,80,81,78,85,73,83,88,73,92,79,94,73,90,82,80,87,78,92,74,78,83,78,79,76,76,74,76,83,71,80,72,86,74,72,74,79,72,62,71,76,61,61,62,55,51,56,60,41,51,49,51,60,39,63,75,39,68,85,58,69,78,53,47,50,98,87,52,52,70,67,59,43,50,53,55,51,49,60,53,50,68,69,40,78,76,65,68,56,66,68,58,51,48,52,56,55,51,72,24,43,47,71,73,51,47,74,69,41,63,72,88,79,52,85,47,72,66,51,47,51,53,50,45,50,55,40,51,52,48,53,56,47,57,77,65,58,71,76,76,78,79,66,88,75,64,57,71,75,72,81,62,62,81,74,75,83,74,84,71,84,72,79,80,75,72,84,72,60,74,69,57,57,55,49,52,52,52,51,52,52,51,51,53,53,49,56,51,52,51,52,51,53,51,52,51,55,51,48,53,54,46,46,63,63,52,60,57,57,55,54,52,50,51,51,50,53,51,51,53,54,52,52,54,54,54,66,71,66,74,68,90,74,77,74,81,78,89,73,86,81,96,76,82,92,77,76,85,85,74,80,82,80,82,83,83,84,86,87,82,86,87,87,86,88,89,88,133

Foldseek 3Di:
DVVVVVVVVVVVVVVVVVPPPDDDDDDDDDDDDDDDDDDDPDDDPPPPPDPDPPVCPPPPPCVVVVVVVVLVVVVCVVDVVPLQAADPPHQLVNLLVVLVVVQVPRVPRDDQLVSLVSSLVRYDPQLNVQQDSVVDDGSVSVVVSSNVSVVVVVVVVVDDDDDPPPPPDPVVVDDPDPPPPPPPPPDDDDPPVVVVVVVVVVVVVVVVVVVVVVVVVVVVVVVVCVVCVPPVVVVVVVVVVVVVVVVVVVVPPPPPDPPPDDDPDDPPDPPPPPPPPDPPPPDPPDDDDD

Sequence (290 aa):
MKKLKKQQKQLQQKQCRSRAGFVVGTVGRVGEEYARNDGAAADRQDCSVEQMDTRKSTQIPQRYRRNSAEMEDSVRWIWTDEKRTQGPEERVAEYVICVQSVLRKLRPELDVQTQLDYLHVGMLPDLQKMVCRKYLRSVDDLMQEALEAENTIKKADQYRAPTSDETTLPELKYSPGKREETSYRISSLSNPNDEVSTLMQAQIEVTQRLSESVKELQSRLTSLEERFGEKKQTELLQRIFESITELQNYNCNPSGKPDGRKHQEKRKSTQQRKNVSSTQQAGMETLESR

Secondary structure (DSSP, 8-state):
-HHHHHHHHHHHHHHHHTTSS----------------------------------------THHHHHHHHHHHHHHHHHHS---PPPTTS-HHHHHHHHHHHHTTSSSPPPHHHHHHHHHHHS-HHHHHHS-GGG--SHHHHHHHHHHHHHHHHHHHT-PPPP--TT--HHHHT-----------------HHHHHHHHHHHHHHHHHHHHHHHHHHHHHHHHHHHHHHTHHHHHHHHHHHHHHHHHHHHTS-TT-----------SSSTTSSSSSSSSSSS--------

Nearest PDB structures (foldseek):
  6sid-assembly1_A-2  TM=9.000E-01  e=1.769E-02  Drosophila melanogaster
  6tn7-assembly1_B  TM=8.311E-01  e=1.563E-02  Homo sapiens
  6sie-assembly2_C  TM=7.998E-01  e=2.732E-02  Drosophila melanogaster
  6s7x-assembly1_B  TM=8.925E-01  e=1.006E-01  Drosophila melanogaster
  4x3x-assembly1_A  TM=7.363E-01  e=8.348E-02  Rattus norvegicus

pLDDT: mean 72.33, std 20.41, range [35.91, 98.5]

Mean predicted aligned error: 20.92 Å